Protein AF-A0A3A9ZC07-F1 (afdb_monomer)

pLDDT: mean 73.05, std 24.67, range [27.05, 98.62]

Structure (mmCIF, N/CA/C/O backbone):
data_AF-A0A3A9ZC07-F1
#
_entry.id   AF-A0A3A9ZC07-F1
#
loop_
_atom_site.group_PDB
_atom_site.id
_atom_site.type_symbol
_atom_site.label_atom_id
_atom_site.label_alt_id
_atom_site.label_comp_id
_atom_site.label_asym_id
_atom_site.label_entity_id
_atom_site.label_seq_id
_atom_site.pdbx_PDB_ins_code
_atom_site.Cartn_x
_atom_site.Cartn_y
_atom_site.Cartn_z
_atom_site.occupancy
_atom_site.B_iso_or_equiv
_atom_site.auth_seq_id
_atom_site.auth_comp_id
_atom_site.auth_asym_id
_atom_site.auth_atom_id
_atom_site.pdbx_PDB_model_num
ATOM 1 N N . MET A 1 1 ? 62.622 19.216 75.676 1.00 42.56 1 MET A N 1
ATOM 2 C CA . MET A 1 1 ? 63.416 18.425 74.702 1.00 42.56 1 MET A CA 1
ATOM 3 C C . MET A 1 1 ? 63.433 16.964 75.162 1.00 42.56 1 MET A C 1
ATOM 5 O O . MET A 1 1 ? 63.627 16.752 76.346 1.00 42.56 1 MET A O 1
ATOM 9 N N . ARG A 1 2 ? 63.265 16.006 74.231 1.00 41.94 2 ARG A N 1
ATOM 10 C CA . ARG A 1 2 ? 63.298 14.521 74.371 1.00 41.94 2 ARG A CA 1
ATOM 11 C C . ARG A 1 2 ? 61.989 13.772 74.720 1.00 41.94 2 ARG A C 1
ATOM 13 O O . ARG A 1 2 ? 61.700 13.440 75.856 1.00 41.94 2 ARG A O 1
ATOM 20 N N . ARG A 1 3 ? 61.255 13.477 73.636 1.00 43.78 3 ARG A N 1
ATOM 21 C CA . ARG A 1 3 ? 60.635 12.198 73.202 1.00 43.78 3 ARG A CA 1
ATOM 22 C C . ARG A 1 3 ? 60.612 11.025 74.211 1.00 43.78 3 ARG A C 1
ATOM 24 O O . ARG A 1 3 ? 61.681 10.585 74.616 1.00 43.78 3 ARG A O 1
ATOM 31 N N . ARG A 1 4 ? 59.463 10.344 74.353 1.00 48.69 4 ARG A N 1
ATOM 32 C CA . ARG A 1 4 ? 59.117 9.068 73.667 1.00 48.69 4 ARG A CA 1
ATOM 33 C C . ARG A 1 4 ? 57.780 8.479 74.170 1.00 48.69 4 ARG A C 1
ATOM 35 O O . ARG A 1 4 ? 57.506 8.415 75.357 1.00 48.69 4 ARG A O 1
ATOM 42 N N . THR A 1 5 ? 56.996 8.055 73.184 1.00 49.75 5 THR A N 1
ATOM 43 C CA . THR A 1 5 ? 55.891 7.079 73.121 1.00 49.75 5 THR A CA 1
ATOM 44 C C . THR A 1 5 ? 55.855 5.949 74.166 1.00 49.75 5 THR A C 1
ATOM 46 O O . THR A 1 5 ? 56.884 5.317 74.379 1.00 49.75 5 THR A O 1
ATOM 49 N N . ALA A 1 6 ? 54.659 5.556 74.638 1.00 48.00 6 ALA A N 1
ATOM 50 C CA . ALA A 1 6 ? 53.962 4.323 74.206 1.00 48.00 6 ALA A CA 1
ATOM 51 C C . ALA A 1 6 ? 52.766 3.924 75.110 1.00 48.00 6 ALA A C 1
ATOM 53 O O . ALA A 1 6 ? 52.874 3.850 76.328 1.00 48.00 6 ALA A O 1
ATOM 54 N N . ARG A 1 7 ? 51.649 3.628 74.426 1.00 48.88 7 ARG A N 1
ATOM 55 C CA . ARG A 1 7 ? 50.556 2.664 74.676 1.00 48.88 7 ARG A CA 1
ATOM 56 C C . ARG A 1 7 ? 50.231 2.215 76.113 1.00 48.88 7 ARG A C 1
ATOM 58 O O . ARG A 1 7 ? 50.997 1.504 76.753 1.00 48.88 7 ARG A O 1
ATOM 65 N N . ARG A 1 8 ? 48.955 2.385 76.479 1.00 52.34 8 ARG A N 1
ATOM 66 C CA . ARG A 1 8 ? 48.214 1.440 77.330 1.00 52.34 8 ARG A CA 1
ATOM 67 C C . ARG A 1 8 ? 46.874 1.126 76.673 1.00 52.34 8 ARG A C 1
ATOM 69 O O . ARG A 1 8 ? 46.051 2.016 76.502 1.00 52.34 8 ARG A O 1
ATOM 76 N N . GLY A 1 9 ? 46.695 -0.128 76.270 1.00 47.53 9 GLY A N 1
ATOM 77 C CA . GLY A 1 9 ? 45.387 -0.675 75.927 1.00 47.53 9 GLY A CA 1
ATOM 78 C C . GLY A 1 9 ? 44.668 -1.173 77.179 1.00 47.53 9 GLY A C 1
ATOM 79 O O . GLY A 1 9 ? 45.321 -1.521 78.162 1.00 47.53 9 GLY A O 1
ATOM 80 N N . ARG A 1 10 ? 43.336 -1.225 77.118 1.00 54.91 10 ARG A N 1
ATOM 81 C CA . ARG A 1 10 ? 42.467 -2.111 77.905 1.00 54.91 10 ARG A CA 1
ATOM 82 C C . ARG A 1 10 ? 41.118 -2.204 77.188 1.00 54.91 10 ARG A C 1
ATOM 84 O O . ARG A 1 10 ? 40.489 -1.188 76.925 1.00 54.91 10 ARG A O 1
ATOM 91 N N . ALA A 1 11 ? 40.737 -3.426 76.839 1.00 51.03 11 ALA A N 1
ATOM 92 C CA . ALA A 1 11 ? 39.428 -3.797 76.319 1.00 51.03 11 ALA A CA 1
ATOM 93 C C . ALA A 1 11 ? 38.462 -4.063 77.480 1.00 51.03 11 ALA A C 1
ATOM 95 O O . ALA A 1 11 ? 38.927 -4.644 78.454 1.00 51.03 11 ALA A O 1
ATOM 96 N N . VAL A 1 12 ? 37.167 -3.736 77.339 1.00 48.69 12 VAL A N 1
ATOM 97 C CA . VAL A 1 12 ? 36.016 -4.477 77.909 1.00 48.69 12 VAL A CA 1
ATOM 98 C C . VAL A 1 12 ? 34.741 -4.119 77.111 1.00 48.69 12 VAL A C 1
ATOM 100 O O . VAL A 1 12 ? 34.285 -2.989 77.196 1.00 48.69 12 VAL A O 1
ATOM 103 N N . ALA A 1 13 ? 34.261 -5.078 76.305 1.00 48.50 13 ALA A N 1
ATOM 104 C CA . ALA A 1 13 ? 32.919 -5.704 76.258 1.00 48.50 13 ALA A CA 1
ATOM 105 C C . ALA A 1 13 ? 31.599 -4.856 76.318 1.00 48.50 13 ALA A C 1
ATOM 107 O O . ALA A 1 13 ? 31.631 -3.648 76.502 1.00 48.50 13 ALA A O 1
ATOM 108 N N . PRO A 1 14 ? 30.417 -5.458 76.056 1.00 53.03 14 PRO A N 1
ATOM 109 C CA . PRO A 1 14 ? 29.532 -5.120 74.938 1.00 53.03 14 PRO A CA 1
ATOM 110 C C . PRO A 1 14 ? 28.241 -4.407 75.387 1.00 53.03 14 PRO A C 1
ATOM 112 O O . PRO A 1 14 ? 27.825 -4.523 76.535 1.00 53.03 14 PRO A O 1
ATOM 115 N N . LEU A 1 15 ? 27.549 -3.723 74.470 1.00 50.38 15 LEU A N 1
ATOM 116 C CA . LEU A 1 15 ? 26.202 -3.207 74.730 1.00 50.38 15 LEU A CA 1
ATOM 117 C C . LEU A 1 15 ? 25.221 -3.759 73.690 1.00 50.38 15 LEU A C 1
ATOM 119 O O . LEU A 1 15 ? 25.149 -3.287 72.559 1.00 50.38 15 LEU A O 1
ATOM 123 N N . CYS A 1 16 ? 24.467 -4.779 74.096 1.00 48.66 16 CYS A N 1
ATOM 124 C CA . CYS A 1 16 ? 23.166 -5.076 73.514 1.00 48.66 16 CYS A CA 1
ATOM 125 C C . CYS A 1 16 ? 22.160 -4.085 74.107 1.00 48.66 16 CYS A C 1
ATOM 127 O O . CYS A 1 16 ? 21.851 -4.201 75.289 1.00 48.66 16 CYS A O 1
ATOM 129 N N . LEU A 1 17 ? 21.642 -3.145 73.313 1.00 50.66 17 LEU A N 1
ATOM 130 C CA . LEU A 1 17 ? 20.313 -2.570 73.528 1.00 50.66 17 LEU A CA 1
ATOM 131 C C . LEU A 1 17 ? 19.876 -1.760 72.303 1.00 50.66 17 LEU A C 1
ATOM 133 O O . LEU A 1 17 ? 20.544 -0.797 71.944 1.00 50.66 17 LEU A O 1
ATOM 137 N N . ALA A 1 18 ? 18.748 -2.150 71.711 1.00 54.06 18 ALA A N 1
ATOM 138 C CA . ALA A 1 18 ? 17.622 -1.281 71.345 1.00 54.06 18 ALA A CA 1
ATOM 139 C C . ALA A 1 18 ? 16.907 -1.832 70.106 1.00 54.06 18 ALA A C 1
ATOM 141 O O . ALA A 1 18 ? 17.267 -1.560 68.963 1.00 54.06 18 ALA A O 1
ATOM 142 N N . ALA A 1 19 ? 15.844 -2.590 70.367 1.00 55.00 19 ALA A N 1
ATOM 143 C CA . ALA A 1 19 ? 14.728 -2.686 69.449 1.00 55.00 19 ALA A CA 1
ATOM 144 C C . ALA A 1 19 ? 14.060 -1.304 69.349 1.00 55.00 19 ALA A C 1
ATOM 146 O O . ALA A 1 19 ? 13.677 -0.735 70.370 1.00 55.00 19 ALA A O 1
ATOM 147 N N . LEU A 1 20 ? 13.900 -0.787 68.132 1.00 53.66 20 LEU A N 1
ATOM 148 C CA . LEU A 1 20 ? 12.956 0.285 67.827 1.00 53.66 20 LEU A CA 1
ATOM 149 C C . LEU A 1 20 ? 12.350 0.016 66.450 1.00 53.66 20 LEU A C 1
ATOM 151 O O . LEU A 1 20 ? 12.999 0.119 65.412 1.00 53.66 20 LEU A O 1
ATOM 155 N N . LEU A 1 21 ? 11.087 -0.394 66.506 1.00 54.53 21 LEU A N 1
ATOM 156 C CA . LEU A 1 21 ? 10.151 -0.493 65.402 1.00 54.53 21 LEU A CA 1
ATOM 157 C C . LEU A 1 21 ? 10.006 0.871 64.712 1.00 54.53 21 LEU A C 1
ATOM 159 O O . LEU A 1 21 ? 9.589 1.839 65.343 1.00 54.53 21 LEU A O 1
ATOM 163 N N . ALA A 1 22 ? 10.257 0.917 63.408 1.00 56.56 22 ALA A N 1
ATOM 164 C CA . ALA A 1 22 ? 9.674 1.913 62.518 1.00 56.56 22 ALA A CA 1
ATOM 165 C C . ALA A 1 22 ? 8.982 1.142 61.391 1.00 56.56 22 ALA A C 1
ATOM 167 O O . ALA A 1 22 ? 9.636 0.485 60.582 1.00 56.56 22 ALA A O 1
ATOM 168 N N . GLY A 1 23 ? 7.648 1.133 61.425 1.00 49.69 23 GLY A N 1
ATOM 169 C CA . GLY A 1 23 ? 6.813 0.418 60.469 1.00 49.69 23 GLY A CA 1
ATOM 170 C C . GLY A 1 23 ? 7.055 0.912 59.048 1.00 49.69 23 GLY A C 1
ATOM 171 O O . GLY A 1 23 ? 6.941 2.104 58.769 1.00 49.69 23 GLY A O 1
ATOM 172 N N . ALA A 1 24 ? 7.372 -0.015 58.149 1.00 60.88 24 ALA A N 1
ATOM 173 C CA . ALA A 1 24 ? 7.288 0.236 56.723 1.00 60.88 24 ALA A CA 1
ATOM 174 C C . ALA A 1 24 ? 5.798 0.364 56.358 1.00 60.88 24 ALA A C 1
ATOM 176 O O . ALA A 1 24 ? 5.034 -0.559 56.660 1.00 60.88 24 ALA A O 1
ATOM 177 N N . PRO A 1 25 ? 5.342 1.462 55.731 1.00 55.94 25 PRO A N 1
ATOM 178 C CA . PRO A 1 25 ? 4.032 1.453 55.111 1.00 55.94 25 PRO A CA 1
ATOM 179 C C . PRO A 1 25 ? 4.079 0.414 53.989 1.00 55.94 25 PRO A C 1
ATOM 181 O O . PRO A 1 25 ? 4.858 0.540 53.044 1.00 55.94 25 PRO A O 1
ATOM 184 N N . ALA A 1 26 ? 3.266 -0.634 54.111 1.00 57.41 26 ALA A N 1
ATOM 185 C CA . ALA A 1 26 ? 2.934 -1.498 52.994 1.00 57.41 26 ALA A CA 1
ATOM 186 C C . ALA A 1 26 ? 2.166 -0.639 51.984 1.00 57.41 26 ALA A C 1
ATOM 188 O O . ALA A 1 26 ? 0.947 -0.499 52.060 1.00 57.41 26 ALA A O 1
ATOM 189 N N . ALA A 1 27 ? 2.897 0.011 51.080 1.00 59.91 27 ALA A N 1
ATOM 190 C CA . ALA A 1 27 ? 2.315 0.580 49.885 1.00 59.91 27 ALA A CA 1
ATOM 191 C C . ALA A 1 27 ? 1.767 -0.602 49.079 1.00 59.91 27 ALA A C 1
ATOM 193 O O . ALA A 1 27 ? 2.521 -1.312 48.415 1.00 59.91 27 ALA A O 1
ATOM 194 N N . LEU A 1 28 ? 0.459 -0.852 49.191 1.00 58.16 28 LEU A N 1
ATOM 195 C CA . LEU A 1 28 ? -0.270 -1.602 48.179 1.00 58.16 28 LEU A CA 1
ATOM 196 C C . LEU A 1 28 ? -0.083 -0.816 46.882 1.00 58.16 28 LEU A C 1
ATOM 198 O O . LEU A 1 28 ? -0.750 0.192 46.653 1.00 58.16 28 LEU A O 1
ATOM 202 N N . GLY A 1 29 ? 0.894 -1.232 46.081 1.00 50.47 29 GLY A N 1
ATOM 203 C CA . GLY A 1 29 ? 1.039 -0.754 44.723 1.00 50.47 29 GLY A CA 1
ATOM 204 C C . GLY A 1 29 ? -0.226 -1.137 43.977 1.00 50.47 29 GLY A C 1
ATOM 205 O O . GLY A 1 29 ? -0.413 -2.302 43.637 1.00 50.47 29 GLY A O 1
ATOM 206 N N . ALA A 1 30 ? -1.100 -0.162 43.731 1.00 55.66 30 ALA A N 1
ATOM 207 C CA . ALA A 1 30 ? -1.934 -0.231 42.551 1.00 55.66 30 ALA A CA 1
ATOM 208 C C . ALA A 1 30 ? -0.946 -0.339 41.387 1.00 55.66 30 ALA A C 1
ATOM 210 O O . ALA A 1 30 ? -0.191 0.602 41.129 1.00 55.66 30 ALA A O 1
ATOM 211 N N . ALA A 1 31 ? -0.869 -1.517 40.761 1.00 58.22 31 ALA A N 1
ATOM 212 C CA . ALA A 1 31 ? -0.224 -1.624 39.465 1.00 58.22 31 ALA A CA 1
ATOM 213 C C . ALA A 1 31 ? -0.811 -0.499 38.600 1.00 58.22 31 ALA A C 1
ATOM 215 O O . ALA A 1 31 ? -2.028 -0.284 38.675 1.00 58.22 31 ALA A O 1
ATOM 216 N N . PRO A 1 32 ? 0.006 0.269 37.857 1.00 50.53 32 PRO A N 1
ATOM 217 C CA . PRO A 1 32 ? -0.560 1.218 36.919 1.00 50.53 32 PRO A CA 1
ATOM 218 C C . PRO A 1 32 ? -1.519 0.412 36.047 1.00 50.53 32 PRO A C 1
ATOM 220 O O . PRO A 1 32 ? -1.110 -0.575 35.435 1.00 50.53 32 PRO A O 1
ATOM 223 N N . ALA A 1 33 ? -2.806 0.768 36.072 1.00 53.00 33 ALA A N 1
ATOM 224 C CA . ALA A 1 33 ? -3.715 0.330 35.033 1.00 53.00 33 ALA A CA 1
ATOM 225 C C . ALA A 1 33 ? -3.031 0.772 33.740 1.00 53.00 33 ALA A C 1
ATOM 227 O O . ALA A 1 33 ? -2.837 1.974 33.546 1.00 53.00 33 ALA A O 1
ATOM 228 N N . GLY A 1 34 ? -2.507 -0.191 32.975 1.00 54.91 34 GLY A N 1
ATOM 229 C CA . GLY A 1 34 ? -1.798 0.103 31.739 1.00 54.91 34 GLY A CA 1
ATOM 230 C C . GLY A 1 34 ? -2.689 1.031 30.934 1.00 54.91 34 GLY A C 1
ATOM 231 O O . GLY A 1 34 ? -3.875 0.739 30.776 1.00 54.91 34 GLY A O 1
ATOM 232 N N . ALA A 1 35 ? -2.161 2.187 30.532 1.00 54.81 35 ALA A N 1
ATOM 233 C CA . ALA A 1 35 ? -2.876 3.041 29.604 1.00 54.81 35 ALA A CA 1
ATOM 234 C C . ALA A 1 35 ? -3.250 2.148 28.418 1.00 54.81 35 ALA A C 1
ATOM 236 O O . ALA A 1 35 ? -2.366 1.526 27.832 1.00 54.81 35 ALA A O 1
ATOM 237 N N . ALA A 1 36 ? -4.549 1.988 28.157 1.00 59.03 36 ALA A N 1
ATOM 238 C CA . ALA A 1 36 ? -4.992 1.245 26.994 1.00 59.03 36 ALA A CA 1
ATOM 239 C C . ALA A 1 36 ? -4.399 1.963 25.783 1.00 59.03 36 ALA A C 1
ATOM 241 O O . ALA A 1 36 ? -4.726 3.125 25.530 1.00 59.03 36 ALA A O 1
ATOM 242 N N . GLU A 1 37 ? -3.451 1.318 25.112 1.00 70.56 37 GLU A N 1
ATOM 243 C CA . GLU A 1 37 ? -2.854 1.904 23.928 1.00 70.56 37 GLU A CA 1
ATOM 244 C C . GLU A 1 37 ? -3.927 2.039 22.860 1.00 70.56 37 GLU A C 1
ATOM 246 O O . GLU A 1 37 ? -4.665 1.094 22.578 1.00 70.56 37 GLU A O 1
ATOM 251 N N . THR A 1 38 ? -4.035 3.242 22.299 1.00 82.06 38 THR A N 1
ATOM 252 C CA . THR A 1 38 ? -4.899 3.456 21.145 1.00 82.06 38 THR A CA 1
ATOM 253 C C . THR A 1 38 ? -4.190 2.853 19.946 1.00 82.06 38 THR A C 1
ATOM 255 O O . THR A 1 38 ? -3.115 3.310 19.559 1.00 82.06 38 THR A O 1
ATOM 258 N N . ALA A 1 39 ? -4.773 1.796 19.397 1.00 88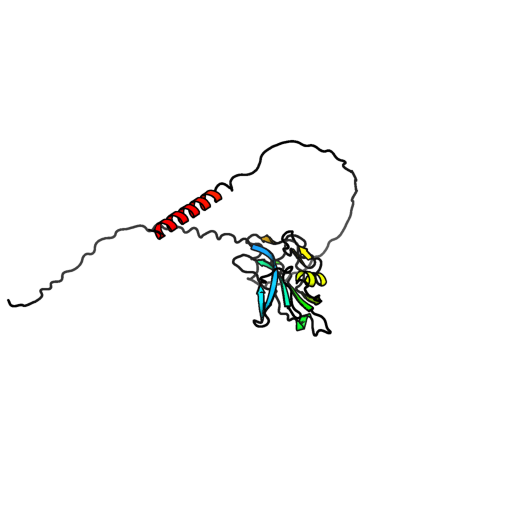.56 39 ALA A N 1
ATOM 259 C CA . ALA A 1 39 ? -4.338 1.219 18.141 1.00 88.56 39 ALA A CA 1
ATOM 260 C C . ALA A 1 39 ? -5.261 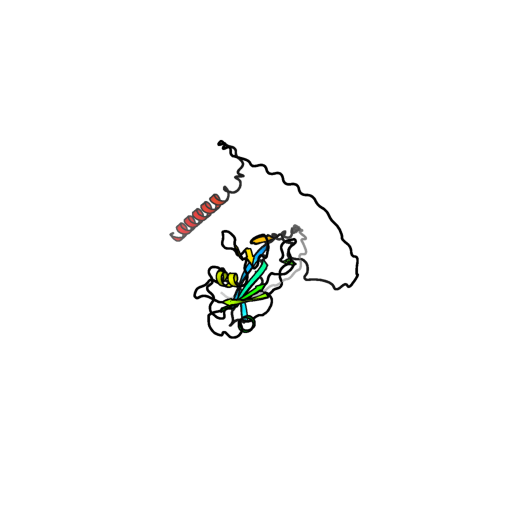1.694 17.021 1.00 88.56 39 ALA A C 1
ATOM 262 O O . ALA A 1 39 ? -6.404 2.071 17.273 1.00 88.56 39 ALA A O 1
ATOM 263 N N . TYR A 1 40 ? -4.765 1.674 15.790 1.00 91.06 40 TYR A N 1
ATOM 264 C CA . TYR A 1 40 ? -5.511 2.104 14.612 1.00 91.06 40 TYR A CA 1
ATOM 265 C C . TYR A 1 40 ? -5.479 1.022 13.546 1.00 91.06 40 TYR A C 1
ATOM 267 O O . TYR A 1 40 ? -4.458 0.354 13.374 1.00 91.06 40 TYR A O 1
ATOM 275 N N . ARG A 1 41 ? -6.581 0.885 12.808 1.00 94.31 41 ARG A N 1
ATOM 276 C CA . ARG A 1 41 ? -6.706 -0.032 11.672 1.00 94.31 41 ARG A CA 1
ATOM 277 C C . ARG A 1 41 ? -6.575 0.729 10.354 1.00 94.31 41 ARG A C 1
ATOM 279 O O . ARG A 1 41 ? -7.450 1.528 10.027 1.00 94.31 41 ARG A O 1
ATOM 286 N N . TYR A 1 42 ? -5.507 0.496 9.592 1.00 95.31 42 TYR A N 1
ATOM 287 C CA . TYR A 1 42 ? -5.218 1.266 8.372 1.00 95.31 42 TYR A CA 1
ATOM 288 C C . TYR A 1 42 ? -4.332 0.513 7.368 1.00 95.31 42 TYR A C 1
ATOM 290 O O . TYR A 1 42 ? -3.747 -0.525 7.678 1.00 95.31 42 TYR A O 1
ATOM 298 N N . TRP A 1 43 ? -4.219 1.070 6.156 1.00 97.38 43 TRP A N 1
ATOM 299 C CA . TRP A 1 43 ? -3.242 0.660 5.146 1.00 97.38 43 TRP A CA 1
ATOM 300 C C . TRP A 1 43 ? -1.891 1.333 5.386 1.0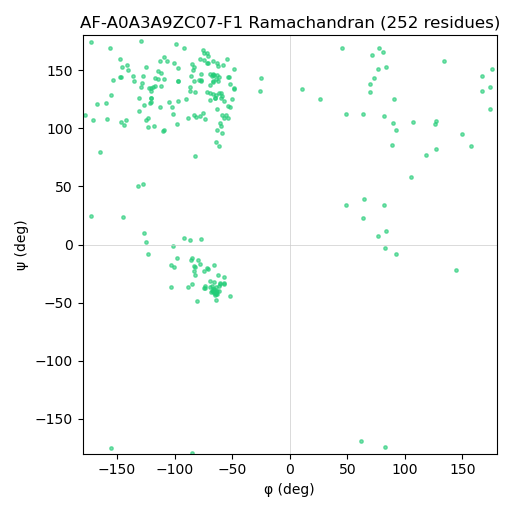0 97.38 43 TRP A C 1
ATOM 302 O O . TRP A 1 43 ? -1.730 2.538 5.192 1.00 97.38 43 TRP A O 1
ATOM 312 N N . SER A 1 44 ? -0.906 0.538 5.778 1.00 96.44 44 SER A N 1
ATOM 313 C CA . SER A 1 44 ? 0.494 0.949 5.859 1.00 96.44 44 SER A CA 1
ATOM 314 C C . SER A 1 44 ? 1.188 0.829 4.503 1.00 96.44 44 SER A C 1
ATOM 316 O O . SER A 1 44 ? 0.822 -0.020 3.686 1.00 96.44 44 SER A O 1
ATOM 318 N N . PHE A 1 45 ? 2.180 1.688 4.262 1.00 97.19 45 PHE A N 1
ATOM 319 C CA . PHE A 1 45 ? 2.893 1.776 2.990 1.00 97.19 45 PHE A CA 1
ATOM 320 C C . PHE A 1 45 ? 4.392 1.558 3.186 1.00 97.19 45 PHE A C 1
ATOM 322 O O . PHE A 1 45 ? 4.996 2.114 4.105 1.00 97.19 45 PHE A O 1
ATOM 329 N N . TRP A 1 46 ? 4.974 0.743 2.312 1.00 97.62 46 TRP A N 1
ATOM 330 C CA . TRP A 1 46 ? 6.312 0.192 2.462 1.00 97.62 46 TRP A CA 1
ATOM 331 C C . TRP A 1 46 ? 7.088 0.257 1.153 1.00 97.62 46 TRP A C 1
ATOM 333 O O . TRP A 1 46 ? 6.531 0.060 0.070 1.00 97.62 46 TRP A O 1
ATOM 343 N N . THR A 1 47 ? 8.389 0.480 1.274 1.00 96.75 47 THR A N 1
ATOM 344 C CA . THR A 1 47 ? 9.365 0.361 0.188 1.00 96.75 47 THR A CA 1
ATOM 345 C C . THR A 1 47 ? 10.280 -0.818 0.468 1.00 96.75 47 THR A C 1
ATOM 347 O O . THR A 1 47 ? 10.559 -1.130 1.625 1.00 96.75 47 THR A O 1
ATOM 350 N N . TRP A 1 48 ? 10.748 -1.493 -0.572 1.00 96.12 48 TRP A N 1
ATOM 351 C CA . TRP A 1 48 ? 11.743 -2.548 -0.423 1.00 96.12 48 TRP A CA 1
ATOM 352 C C . TRP A 1 48 ? 13.159 -1.974 -0.524 1.00 96.12 48 TRP A C 1
ATOM 354 O O . TRP A 1 48 ? 13.495 -1.342 -1.523 1.00 96.12 48 TRP A O 1
ATOM 364 N N . ASP A 1 49 ? 13.997 -2.215 0.485 1.00 93.50 49 ASP A N 1
ATOM 365 C CA . ASP A 1 49 ? 15.439 -1.988 0.377 1.00 93.50 49 ASP A CA 1
ATOM 366 C C . ASP A 1 49 ? 16.092 -3.267 -0.165 1.00 93.50 49 ASP A C 1
ATOM 368 O O . ASP A 1 49 ? 16.185 -4.289 0.523 1.00 93.50 49 ASP A O 1
ATOM 372 N N . GLU A 1 50 ? 16.553 -3.217 -1.416 1.00 89.88 50 GLU A N 1
ATOM 373 C CA . GLU A 1 50 ? 17.214 -4.351 -2.068 1.00 89.88 50 GLU A CA 1
ATOM 374 C C . GLU A 1 50 ? 18.559 -4.724 -1.435 1.00 89.88 50 GLU A C 1
ATOM 376 O O . GLU A 1 50 ? 18.932 -5.898 -1.431 1.00 89.88 50 GLU A O 1
ATOM 381 N N . ALA A 1 51 ? 19.299 -3.751 -0.900 1.00 91.38 51 ALA A N 1
ATOM 382 C CA . ALA A 1 51 ? 20.608 -3.984 -0.300 1.00 91.38 51 ALA A CA 1
ATOM 383 C C . ALA A 1 51 ? 20.486 -4.658 1.074 1.00 91.38 51 ALA A C 1
ATOM 385 O O . ALA A 1 51 ? 21.302 -5.518 1.415 1.00 91.38 51 ALA A O 1
ATOM 386 N N . ALA A 1 52 ? 19.470 -4.282 1.850 1.00 91.75 52 ALA A N 1
ATOM 387 C CA . ALA A 1 52 ? 19.137 -4.892 3.131 1.00 91.75 52 ALA A CA 1
ATOM 388 C C . ALA A 1 52 ? 18.293 -6.169 2.976 1.00 91.75 52 ALA A C 1
ATOM 390 O O . ALA A 1 52 ? 18.304 -7.019 3.867 1.00 91.75 52 ALA A O 1
ATOM 391 N N . GLY A 1 53 ? 17.590 -6.324 1.850 1.00 91.69 53 GLY A N 1
ATOM 392 C CA . GLY A 1 53 ? 16.655 -7.422 1.620 1.00 91.69 53 GLY A CA 1
ATOM 393 C C . GLY A 1 53 ? 15.474 -7.372 2.589 1.00 91.69 53 GLY A C 1
ATOM 394 O O . GLY A 1 53 ? 15.071 -8.408 3.122 1.00 91.69 53 GLY A O 1
ATOM 395 N N . SER A 1 54 ? 14.969 -6.170 2.873 1.00 92.88 54 SER A N 1
ATOM 396 C CA . SER A 1 54 ? 13.926 -5.950 3.874 1.00 92.88 54 SER A CA 1
ATOM 397 C C . SER A 1 54 ? 12.970 -4.829 3.496 1.00 92.88 54 SER A C 1
ATOM 399 O O . SER A 1 54 ? 13.339 -3.868 2.824 1.00 92.88 54 SER A O 1
ATOM 401 N N . TRP A 1 55 ? 11.745 -4.924 4.010 1.00 95.75 55 TRP A N 1
ATOM 402 C CA . TRP A 1 55 ? 10.778 -3.837 3.962 1.00 95.75 55 TRP A CA 1
ATOM 403 C C . TRP A 1 55 ? 11.192 -2.680 4.871 1.00 95.75 55 TRP A C 1
ATOM 405 O O . TRP A 1 55 ? 11.550 -2.882 6.032 1.00 95.75 55 TRP A O 1
ATOM 415 N N . GLU A 1 56 ? 11.043 -1.467 4.360 1.00 94.62 56 GLU A N 1
ATOM 416 C CA . GLU A 1 56 ? 11.169 -0.223 5.104 1.00 94.62 56 GLU A CA 1
ATOM 417 C C . GLU A 1 56 ? 9.840 0.523 5.099 1.00 94.62 56 GLU A C 1
ATOM 419 O O . GLU A 1 56 ? 9.157 0.612 4.074 1.00 94.62 56 GLU A O 1
ATOM 424 N N . TYR A 1 57 ? 9.458 1.058 6.258 1.00 94.50 57 TYR A N 1
ATOM 425 C CA . TYR A 1 57 ? 8.260 1.882 6.345 1.00 94.50 57 TYR A CA 1
ATOM 426 C C . TYR A 1 57 ? 8.476 3.149 5.518 1.00 94.50 57 TYR A C 1
ATOM 428 O O . TYR A 1 57 ? 9.458 3.871 5.719 1.00 94.50 57 TYR A O 1
ATOM 436 N N . ALA A 1 58 ? 7.564 3.434 4.592 1.00 95.25 58 ALA A N 1
ATOM 437 C CA . ALA A 1 58 ? 7.750 4.534 3.663 1.00 95.25 58 ALA A CA 1
ATOM 438 C C . ALA A 1 58 ? 7.709 5.887 4.394 1.00 95.25 58 ALA A C 1
ATOM 440 O O . ALA A 1 58 ? 6.776 6.204 5.133 1.00 95.25 58 ALA A O 1
ATOM 441 N N . SER A 1 59 ? 8.714 6.728 4.144 1.00 93.44 59 SER A N 1
ATOM 442 C CA . SER A 1 59 ? 8.763 8.102 4.672 1.00 93.44 59 SER A CA 1
ATOM 443 C C . SER A 1 59 ? 7.865 9.080 3.902 1.00 93.44 59 SER A C 1
ATOM 445 O O . SER A 1 59 ? 7.560 10.168 4.392 1.00 93.44 59 SER A O 1
ATOM 447 N N . LEU A 1 60 ? 7.434 8.693 2.698 1.00 95.19 60 LEU A N 1
ATOM 448 C CA . LEU A 1 60 ? 6.513 9.434 1.843 1.00 95.19 60 LEU A CA 1
ATOM 449 C C . LEU A 1 60 ? 5.231 8.630 1.644 1.00 95.19 60 LEU A C 1
ATOM 451 O O . LEU A 1 60 ? 5.276 7.415 1.484 1.00 95.19 60 LEU A O 1
ATOM 455 N N . GLY A 1 61 ? 4.092 9.320 1.587 1.00 94.31 61 GLY A N 1
ATOM 456 C CA . GLY A 1 61 ? 2.820 8.687 1.245 1.00 94.31 61 GLY A CA 1
ATOM 457 C C . GLY A 1 61 ? 2.736 8.274 -0.237 1.00 94.31 61 GLY A C 1
ATOM 458 O O . GLY A 1 61 ? 3.462 8.831 -1.070 1.00 94.31 61 GLY A O 1
ATOM 459 N N . PRO A 1 62 ? 1.802 7.374 -0.601 1.00 96.25 62 PRO A N 1
ATOM 460 C CA . PRO A 1 62 ? 1.668 6.845 -1.963 1.00 96.25 62 PRO A CA 1
ATOM 461 C C . PRO A 1 62 ? 1.457 7.905 -3.054 1.00 96.25 62 PRO A C 1
ATOM 463 O O . PRO A 1 62 ? 1.937 7.740 -4.170 1.00 96.25 62 PRO A O 1
ATOM 466 N N . GLY A 1 63 ? 0.770 9.012 -2.749 1.00 95.94 63 GLY A N 1
ATOM 467 C CA . GLY A 1 63 ? 0.570 10.111 -3.708 1.00 95.94 63 GLY A CA 1
ATOM 468 C C . GLY A 1 63 ? 1.835 10.939 -3.983 1.00 95.94 63 GLY A C 1
ATOM 469 O O . GLY A 1 63 ? 1.943 11.602 -5.018 1.00 95.94 63 GLY A O 1
ATOM 470 N N . SER A 1 64 ? 2.821 10.882 -3.084 1.00 95.81 64 SER A N 1
ATOM 471 C CA . SER A 1 64 ? 4.058 11.667 -3.163 1.00 95.81 64 SER A CA 1
ATOM 472 C C . SER A 1 64 ? 5.248 10.843 -3.644 1.00 95.81 64 SER A C 1
ATOM 474 O O . SER A 1 64 ? 6.072 11.367 -4.392 1.00 95.81 64 SER A O 1
ATOM 476 N N . LEU A 1 65 ? 5.342 9.566 -3.257 1.00 97.56 65 LEU A N 1
ATOM 477 C CA . LEU A 1 65 ? 6.421 8.693 -3.715 1.00 97.56 65 LEU A CA 1
ATOM 478 C C . LEU A 1 65 ? 6.370 8.549 -5.243 1.00 97.56 65 LEU A C 1
ATOM 480 O O . LEU A 1 65 ? 5.313 8.267 -5.809 1.00 97.56 65 LEU A O 1
ATOM 484 N N . ARG A 1 66 ? 7.516 8.755 -5.893 1.00 97.75 66 ARG A N 1
ATOM 485 C CA . ARG A 1 66 ? 7.742 8.487 -7.315 1.00 97.75 66 ARG A CA 1
ATOM 486 C C . ARG A 1 66 ? 8.671 7.280 -7.420 1.00 97.75 66 ARG A C 1
ATOM 488 O O . ARG A 1 66 ? 9.864 7.468 -7.182 1.00 97.75 66 ARG A O 1
ATOM 495 N N . PRO A 1 67 ? 8.136 6.070 -7.658 1.00 96.94 67 PRO A N 1
ATOM 496 C CA . PRO A 1 67 ? 8.978 4.893 -7.810 1.00 96.94 67 PRO A CA 1
ATOM 497 C C . PRO A 1 67 ? 9.826 4.985 -9.084 1.00 96.94 67 PRO A C 1
ATOM 499 O O . PRO A 1 67 ? 9.495 5.734 -10.005 1.00 96.94 67 PRO A O 1
ATOM 502 N N . GLY A 1 68 ? 10.928 4.246 -9.111 1.00 95.25 68 GLY A N 1
ATOM 503 C CA . GLY A 1 68 ? 11.703 3.943 -10.308 1.00 95.25 68 GLY A CA 1
ATOM 504 C C . GLY A 1 68 ? 11.266 2.634 -10.967 1.00 95.25 68 GLY A C 1
ATOM 505 O O . GLY A 1 68 ? 10.517 1.839 -10.394 1.00 95.25 68 GLY A O 1
ATOM 506 N N . ASP A 1 69 ? 11.758 2.403 -12.185 1.00 94.75 69 ASP A N 1
ATOM 507 C CA . ASP A 1 69 ? 11.639 1.100 -12.844 1.00 94.75 69 ASP A CA 1
ATOM 508 C C . ASP A 1 69 ? 12.314 0.006 -12.011 1.00 94.75 69 ASP A C 1
ATOM 510 O O . ASP A 1 69 ? 13.471 0.146 -11.612 1.00 94.75 69 ASP A O 1
ATOM 514 N N . GLY A 1 70 ? 11.601 -1.093 -11.779 1.00 94.38 70 GLY A N 1
ATOM 515 C CA . GLY A 1 70 ? 12.107 -2.200 -10.972 1.00 94.38 70 GLY A CA 1
ATOM 516 C C . GLY A 1 70 ? 11.755 -2.117 -9.489 1.00 94.38 70 GLY A C 1
ATOM 517 O O . GLY A 1 70 ? 11.979 -3.093 -8.774 1.00 94.38 70 GLY A O 1
ATOM 518 N N . ASP A 1 71 ? 11.179 -1.008 -9.020 1.00 96.25 71 ASP A N 1
ATOM 519 C CA . ASP A 1 71 ? 10.859 -0.853 -7.603 1.00 96.25 71 ASP A CA 1
ATOM 520 C C . ASP A 1 71 ? 9.823 -1.885 -7.139 1.00 96.25 71 ASP A C 1
ATOM 522 O O . ASP A 1 71 ? 8.884 -2.259 -7.855 1.00 96.25 71 ASP A O 1
ATOM 526 N N . LEU A 1 72 ? 9.978 -2.305 -5.884 1.00 97.50 72 LEU A N 1
ATOM 527 C CA . LEU A 1 72 ? 9.020 -3.137 -5.173 1.00 97.50 72 LEU A CA 1
ATOM 528 C C . LEU A 1 72 ? 8.396 -2.333 -4.030 1.00 97.50 72 LEU A C 1
ATOM 530 O O . LEU A 1 72 ? 9.071 -1.899 -3.094 1.00 97.50 72 LEU A O 1
ATOM 534 N N . LEU A 1 73 ? 7.081 -2.161 -4.111 1.00 98.06 73 LEU A N 1
ATOM 535 C CA . LEU A 1 73 ? 6.275 -1.427 -3.148 1.00 98.06 73 LEU A CA 1
ATOM 536 C C . LEU A 1 73 ? 5.304 -2.360 -2.429 1.00 98.06 73 LEU A C 1
ATOM 538 O O . LEU A 1 73 ? 4.826 -3.352 -2.982 1.00 98.06 73 LEU A O 1
ATOM 542 N N . GLY A 1 74 ? 4.991 -2.025 -1.184 1.00 97.81 74 GLY A N 1
ATOM 543 C CA . GLY A 1 74 ? 4.166 -2.848 -0.315 1.00 97.81 74 GLY A CA 1
ATOM 544 C C . GLY A 1 74 ? 3.035 -2.062 0.325 1.00 97.81 74 GLY A C 1
ATOM 545 O O . GLY A 1 74 ? 3.246 -0.970 0.849 1.00 97.81 74 GLY A O 1
ATOM 546 N N . PHE A 1 75 ? 1.842 -2.645 0.333 1.00 97.88 75 PHE A N 1
ATOM 547 C CA . PHE A 1 75 ? 0.707 -2.164 1.113 1.00 97.88 75 PHE A CA 1
ATOM 548 C C . PHE A 1 75 ? 0.267 -3.262 2.065 1.00 97.88 75 PHE A C 1
ATOM 550 O O . PHE A 1 75 ? -0.007 -4.376 1.618 1.00 97.88 75 PHE A O 1
ATOM 557 N N . ARG A 1 76 ? 0.178 -2.949 3.361 1.00 97.19 76 ARG A N 1
ATOM 558 C CA . ARG A 1 76 ? -0.339 -3.882 4.366 1.00 97.19 76 ARG A CA 1
ATOM 559 C C . ARG A 1 76 ? -1.461 -3.260 5.170 1.00 97.19 76 ARG A C 1
ATOM 561 O O . ARG A 1 76 ? -1.250 -2.254 5.848 1.00 97.19 76 ARG A O 1
ATOM 568 N N . PHE A 1 77 ? -2.631 -3.879 5.114 1.00 96.88 77 PHE A N 1
ATOM 569 C CA . PHE A 1 77 ? -3.727 -3.567 6.012 1.00 96.88 77 PHE A CA 1
ATOM 570 C C . PHE A 1 77 ? -3.532 -4.303 7.334 1.00 96.88 77 PHE A C 1
ATOM 572 O O . PHE A 1 77 ? -3.260 -5.504 7.349 1.00 96.88 77 PHE A O 1
ATOM 579 N N . GLY A 1 78 ? -3.664 -3.582 8.440 1.00 93.94 78 GLY A N 1
ATOM 580 C CA . GLY A 1 78 ? -3.464 -4.158 9.760 1.00 93.94 78 GLY A CA 1
ATOM 581 C C . GLY A 1 78 ? -3.841 -3.212 10.885 1.00 93.94 78 GLY A C 1
ATOM 582 O O . GLY A 1 78 ? -4.163 -2.041 10.662 1.00 93.94 78 GLY A O 1
ATOM 583 N N . ILE A 1 79 ? -3.779 -3.739 12.104 1.00 92.00 79 ILE A N 1
ATOM 584 C CA . ILE A 1 79 ? -3.902 -2.961 13.335 1.00 92.00 79 ILE A CA 1
ATOM 585 C C . ILE A 1 79 ? -2.503 -2.634 13.860 1.00 92.00 79 ILE A C 1
ATOM 587 O O . ILE A 1 79 ? -1.721 -3.534 14.150 1.00 92.00 79 ILE A O 1
ATOM 591 N N . SER A 1 80 ? -2.200 -1.350 14.050 1.00 86.56 80 SER A N 1
ATOM 592 C CA . SER A 1 80 ? -0.950 -0.916 14.685 1.00 86.56 80 SER A CA 1
ATOM 593 C C . SER A 1 80 ? -1.246 -0.099 15.934 1.00 86.56 80 SER A C 1
ATOM 595 O O . SER A 1 80 ? -1.913 0.935 15.868 1.00 86.56 80 SER A O 1
ATOM 597 N N . ALA A 1 81 ? -0.708 -0.549 17.067 1.00 77.00 81 ALA A N 1
ATOM 598 C CA . ALA A 1 81 ? -0.538 0.280 18.257 1.00 77.00 81 ALA A CA 1
ATOM 599 C C . ALA A 1 81 ? 0.756 1.095 18.134 1.00 77.00 81 ALA A C 1
ATOM 601 O O . ALA A 1 81 ? 1.707 0.643 17.489 1.00 77.00 81 ALA A O 1
ATOM 602 N N . GLU A 1 82 ? 0.824 2.264 18.774 1.00 67.62 82 GLU A N 1
ATOM 603 C CA . GLU A 1 82 ? 2.045 3.080 18.756 1.00 67.62 82 GLU A CA 1
ATOM 604 C C . GLU A 1 82 ? 3.254 2.353 19.377 1.00 67.62 82 GLU A C 1
ATOM 606 O O . GLU A 1 82 ? 4.372 2.532 18.896 1.00 67.62 82 GLU A O 1
ATOM 611 N N . SER A 1 83 ? 3.067 1.493 20.390 1.00 55.03 83 SER A N 1
ATOM 612 C CA . SER A 1 83 ? 4.182 0.734 20.989 1.00 55.03 83 SER A CA 1
ATOM 613 C C . SER A 1 83 ? 4.594 -0.530 20.240 1.00 55.03 83 SER A C 1
ATOM 615 O O . SER A 1 83 ? 5.740 -0.960 20.380 1.00 55.03 83 SER A O 1
ATOM 617 N N . ALA A 1 84 ? 3.683 -1.148 19.483 1.00 58.38 84 ALA A N 1
ATOM 618 C CA . ALA A 1 84 ? 3.933 -2.429 18.819 1.00 58.38 84 ALA A CA 1
ATOM 619 C C . ALA A 1 84 ? 4.682 -2.263 17.487 1.00 58.38 84 ALA A C 1
ATOM 621 O O . ALA A 1 84 ? 5.317 -3.207 17.018 1.00 58.38 84 ALA A O 1
ATOM 622 N N . GLY A 1 85 ? 4.647 -1.054 16.915 1.00 61.09 85 GLY A N 1
ATOM 623 C CA . GLY A 1 85 ? 5.133 -0.789 15.566 1.00 61.09 85 GLY A CA 1
ATOM 624 C C . GLY A 1 85 ? 4.213 -1.383 14.496 1.00 61.09 85 GLY A C 1
ATOM 625 O O . GLY A 1 85 ? 3.369 -2.235 14.773 1.00 61.09 85 GLY A O 1
ATOM 626 N N . THR A 1 86 ? 4.366 -0.910 13.262 1.00 74.50 86 THR A N 1
ATOM 627 C CA . THR A 1 86 ? 3.613 -1.426 12.117 1.00 74.50 86 THR A CA 1
ATOM 628 C C . THR A 1 86 ? 4.339 -2.630 11.528 1.00 74.50 86 THR A C 1
ATOM 630 O O . THR A 1 86 ? 5.545 -2.568 11.292 1.00 74.50 86 THR A O 1
ATOM 633 N N . GLU A 1 87 ? 3.628 -3.724 11.268 1.00 89.62 87 GLU A N 1
ATOM 634 C CA . GLU A 1 87 ? 4.206 -4.892 10.597 1.00 89.62 87 GLU A CA 1
ATOM 635 C C . GLU A 1 87 ? 4.304 -4.669 9.078 1.00 89.62 87 GLU A C 1
ATOM 637 O O . GLU A 1 87 ? 3.369 -4.111 8.495 1.00 89.62 87 GLU A O 1
ATOM 642 N N . PRO A 1 88 ? 5.384 -5.123 8.417 1.00 93.81 88 PRO A N 1
ATOM 643 C CA . PRO A 1 88 ? 5.515 -5.056 6.965 1.00 93.81 88 PRO A CA 1
ATOM 644 C C . PRO A 1 88 ? 4.643 -6.098 6.250 1.00 93.81 88 PRO A C 1
ATOM 646 O O . PRO A 1 88 ? 4.193 -7.052 6.894 1.00 93.81 88 PRO A O 1
ATOM 649 N N . PRO A 1 89 ? 4.411 -5.955 4.927 1.00 95.38 89 PRO A N 1
ATOM 650 C CA . PRO A 1 89 ? 3.708 -6.949 4.125 1.00 95.38 89 PRO A CA 1
ATOM 651 C C . PRO A 1 89 ? 4.260 -8.347 4.373 1.00 95.38 89 PRO A C 1
ATOM 653 O O . PRO A 1 89 ? 5.477 -8.560 4.407 1.00 95.38 89 PRO A O 1
ATOM 656 N N . ARG A 1 90 ? 3.347 -9.296 4.563 1.00 91.50 90 ARG A N 1
ATOM 657 C CA . ARG A 1 90 ? 3.689 -10.708 4.681 1.00 91.50 90 ARG A CA 1
ATOM 658 C C . ARG A 1 90 ? 4.108 -11.257 3.318 1.00 91.50 90 ARG A C 1
ATOM 660 O O . ARG A 1 90 ? 3.937 -10.632 2.274 1.00 91.50 90 ARG A O 1
ATOM 667 N N . GLY A 1 91 ? 4.732 -12.430 3.375 1.00 76.94 91 GLY A N 1
ATOM 668 C CA . GLY A 1 91 ? 5.308 -13.070 2.203 1.00 76.94 91 GLY A CA 1
ATOM 669 C C . GLY A 1 91 ? 6.647 -12.463 1.784 1.00 76.94 91 GLY A C 1
ATOM 670 O O . GLY A 1 91 ? 7.108 -11.441 2.288 1.00 76.94 91 GLY A O 1
ATOM 671 N N . SER A 1 92 ? 7.307 -13.157 0.867 1.00 67.25 92 SER A N 1
ATOM 672 C CA . SER A 1 92 ? 8.503 -12.679 0.184 1.00 67.25 92 SER A CA 1
ATOM 673 C C . SER A 1 92 ? 8.196 -12.653 -1.302 1.00 67.25 92 SER A C 1
ATOM 675 O O . SER A 1 92 ? 7.789 -13.676 -1.854 1.00 67.25 92 SER A O 1
ATOM 677 N N . ALA A 1 93 ? 8.399 -11.510 -1.939 1.00 79.75 93 ALA A N 1
ATOM 678 C CA . ALA A 1 93 ? 8.350 -11.398 -3.383 1.00 79.75 93 ALA A CA 1
ATOM 679 C C . ALA A 1 93 ? 9.461 -10.459 -3.841 1.00 79.75 93 ALA A C 1
ATOM 681 O O . ALA A 1 93 ? 9.847 -9.548 -3.115 1.00 79.75 93 ALA A O 1
ATOM 682 N N . SER A 1 94 ? 9.967 -10.690 -5.043 1.00 91.12 94 SER A N 1
ATOM 683 C CA . SER A 1 94 ? 10.879 -9.786 -5.737 1.00 91.12 94 SER A CA 1
ATOM 684 C C . SER A 1 94 ? 10.203 -9.187 -6.967 1.00 91.12 94 SER A C 1
ATOM 686 O O . SER A 1 94 ? 9.279 -9.779 -7.536 1.00 91.12 94 SER A O 1
ATOM 688 N N . PHE A 1 95 ? 10.697 -8.039 -7.435 1.00 94.38 95 PHE A N 1
ATOM 689 C CA . PHE A 1 95 ? 10.246 -7.462 -8.703 1.00 94.38 95 PHE A CA 1
ATOM 690 C C . PHE A 1 95 ? 10.324 -8.482 -9.849 1.00 94.38 95 PHE A C 1
ATOM 692 O O . PHE A 1 95 ? 9.373 -8.638 -10.612 1.00 94.38 95 PHE A O 1
ATOM 699 N N . GLY A 1 96 ? 11.428 -9.233 -9.935 1.00 93.31 96 GLY A N 1
ATOM 700 C CA . GLY A 1 96 ? 11.639 -10.224 -10.989 1.00 93.31 96 GLY A CA 1
ATOM 701 C C . GLY A 1 96 ? 10.604 -11.352 -10.996 1.00 93.31 96 GLY A C 1
ATOM 702 O O . GLY A 1 96 ? 10.201 -11.794 -12.068 1.00 93.31 96 GLY A O 1
ATOM 703 N N . GLU A 1 97 ? 10.130 -11.795 -9.831 1.00 93.56 97 GLU A N 1
ATOM 704 C CA . GLU A 1 97 ? 9.079 -12.819 -9.734 1.00 93.56 97 GLU A CA 1
ATOM 705 C C . GLU A 1 97 ? 7.696 -12.274 -10.108 1.00 93.56 97 GLU A C 1
ATOM 707 O O . GLU A 1 97 ? 6.900 -12.990 -10.712 1.00 93.56 97 GLU A O 1
ATOM 712 N N . ILE A 1 98 ? 7.410 -11.014 -9.764 1.00 95.69 98 ILE A N 1
ATOM 713 C CA . ILE A 1 98 ? 6.099 -10.387 -9.992 1.00 95.69 98 ILE A CA 1
ATOM 714 C C . ILE A 1 98 ? 5.955 -9.907 -11.439 1.00 95.69 98 ILE A C 1
ATOM 716 O O . ILE A 1 98 ? 4.937 -10.147 -12.087 1.00 95.69 98 ILE A O 1
ATOM 720 N N . CYS A 1 99 ? 6.962 -9.195 -11.935 1.00 95.44 99 CYS A N 1
ATOM 721 C CA . CYS A 1 99 ? 6.925 -8.511 -13.220 1.00 95.44 99 CYS A CA 1
ATOM 722 C C . CYS A 1 99 ? 7.649 -9.278 -14.335 1.00 95.44 99 CYS A C 1
ATOM 724 O O . CYS A 1 99 ? 7.404 -9.005 -15.512 1.00 95.44 99 CYS A O 1
ATOM 726 N N . GLY A 1 100 ? 8.537 -10.222 -14.011 1.00 92.06 100 GLY A N 1
ATOM 727 C CA . GLY A 1 100 ? 9.372 -10.895 -15.006 1.00 92.06 100 GLY A CA 1
ATOM 728 C C . GLY A 1 100 ? 10.307 -9.939 -15.758 1.00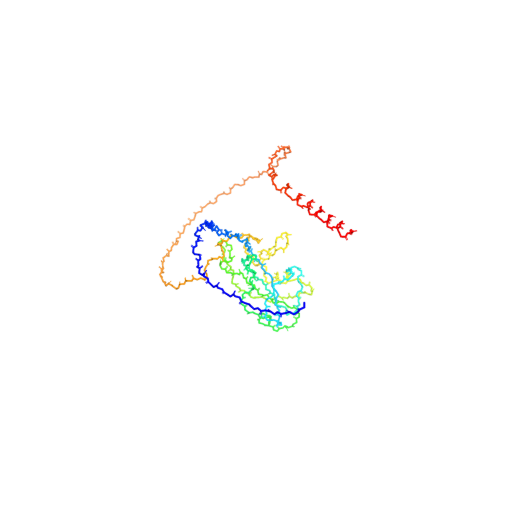 92.06 100 GLY A C 1
ATOM 729 O O . GLY A 1 100 ? 10.452 -8.763 -15.416 1.00 92.06 100 GLY A O 1
ATOM 730 N N . ALA A 1 101 ? 10.935 -10.440 -16.825 1.00 84.50 101 ALA A N 1
ATOM 731 C CA . ALA A 1 101 ? 11.719 -9.601 -17.730 1.00 84.50 101 ALA A CA 1
ATOM 732 C C . ALA A 1 101 ? 10.817 -8.568 -18.432 1.00 84.50 101 ALA A C 1
ATOM 734 O O . ALA A 1 101 ? 9.669 -8.865 -18.758 1.00 84.50 101 ALA A O 1
ATOM 735 N N . SER A 1 102 ? 11.328 -7.350 -18.633 1.00 74.75 102 SER A N 1
ATOM 736 C CA . SER A 1 102 ? 10.612 -6.306 -19.373 1.00 74.75 102 SER A CA 1
ATOM 737 C C . SER A 1 102 ? 10.881 -6.438 -20.871 1.00 74.75 102 SER A C 1
ATOM 739 O O . SER A 1 102 ? 12.035 -6.580 -21.274 1.00 74.75 102 SER A O 1
ATOM 741 N N . ASP A 1 103 ? 9.832 -6.316 -21.686 1.00 72.56 103 ASP A N 1
ATOM 742 C CA . ASP A 1 103 ? 9.946 -6.124 -23.140 1.00 72.56 103 ASP A CA 1
ATOM 743 C C . ASP A 1 103 ? 10.087 -4.626 -23.513 1.00 72.56 103 ASP A C 1
ATOM 745 O O . ASP A 1 103 ? 10.137 -4.267 -24.692 1.00 72.56 103 ASP A O 1
ATOM 749 N N . GLY A 1 104 ? 10.164 -3.744 -22.507 1.00 83.12 104 GLY A N 1
ATOM 750 C CA . GLY A 1 104 ? 10.271 -2.289 -22.619 1.00 83.12 104 GLY A CA 1
ATOM 751 C C . GLY A 1 104 ? 9.310 -1.555 -21.672 1.00 83.12 104 GLY A C 1
ATOM 752 O O . GLY A 1 104 ? 8.294 -2.108 -21.259 1.00 83.12 104 GLY A O 1
ATOM 753 N N . GLY A 1 105 ? 9.625 -0.293 -21.362 1.00 88.62 105 GLY A N 1
ATOM 754 C CA . GLY A 1 105 ? 8.839 0.552 -20.452 1.00 88.62 105 GLY A CA 1
ATOM 755 C C . GLY A 1 105 ? 9.170 0.337 -18.973 1.00 88.62 105 GLY A C 1
ATOM 756 O O . GLY A 1 105 ? 9.620 -0.743 -18.584 1.00 88.62 105 GLY A O 1
ATOM 757 N N . GLU A 1 106 ? 8.959 1.386 -18.176 1.00 94.31 106 GLU A N 1
ATOM 758 C CA . GLU A 1 106 ? 9.163 1.361 -16.727 1.00 94.31 106 GLU A CA 1
ATOM 759 C C . GLU A 1 106 ? 7.986 0.644 -16.051 1.00 94.31 106 GLU A C 1
ATOM 761 O O . GLU A 1 106 ? 6.833 0.765 -16.483 1.00 94.31 106 GLU A O 1
ATOM 766 N N . ARG A 1 107 ? 8.264 -0.140 -15.009 1.00 96.38 107 ARG A N 1
ATOM 767 C CA . ARG A 1 107 ? 7.254 -0.882 -14.246 1.00 96.38 107 ARG A CA 1
ATOM 768 C C . ARG A 1 107 ? 7.582 -0.883 -12.765 1.00 96.38 107 ARG A C 1
ATOM 770 O O . ARG A 1 107 ? 8.742 -0.844 -12.368 1.00 96.38 107 ARG A O 1
ATOM 777 N N . VAL A 1 108 ? 6.540 -1.028 -11.959 1.00 97.12 108 VAL A N 1
ATOM 778 C CA . VAL A 1 108 ? 6.640 -1.167 -10.505 1.00 97.12 108 VAL A CA 1
ATOM 779 C C . VAL A 1 108 ? 5.862 -2.399 -10.056 1.00 97.12 108 VAL A C 1
ATOM 781 O O . VAL A 1 108 ? 4.780 -2.701 -10.571 1.00 97.12 108 VAL A O 1
ATOM 784 N N . ALA A 1 109 ? 6.431 -3.141 -9.111 1.00 97.44 109 ALA A N 1
ATOM 785 C CA . ALA A 1 109 ? 5.798 -4.303 -8.508 1.00 97.44 109 ALA A CA 1
ATOM 786 C C . ALA A 1 109 ? 5.127 -3.921 -7.185 1.00 97.44 109 ALA A C 1
ATOM 788 O O . ALA A 1 109 ? 5.681 -3.173 -6.382 1.00 97.44 109 ALA A O 1
ATOM 789 N N . PHE A 1 110 ? 3.949 -4.485 -6.935 1.00 98.19 110 PHE A N 1
ATOM 790 C CA . PHE A 1 110 ? 3.203 -4.311 -5.695 1.00 98.19 110 PHE A CA 1
ATOM 791 C C . PHE A 1 110 ? 3.006 -5.642 -4.977 1.00 98.19 110 PHE A C 1
ATOM 793 O O . PHE A 1 110 ? 2.582 -6.625 -5.591 1.00 98.19 110 PHE A O 1
ATOM 800 N N . VAL A 1 111 ? 3.223 -5.641 -3.663 1.00 98.31 111 VAL A N 1
ATOM 801 C CA . VAL A 1 111 ? 2.699 -6.645 -2.728 1.00 98.31 111 VAL A CA 1
ATOM 802 C C . VAL A 1 111 ? 1.506 -6.034 -2.003 1.00 98.31 111 VAL A C 1
ATOM 804 O O . VAL A 1 111 ? 1.638 -5.014 -1.326 1.00 98.31 111 VAL A O 1
ATOM 807 N N . LEU A 1 112 ? 0.333 -6.642 -2.171 1.00 98.06 112 LEU A N 1
ATOM 808 C CA . LEU A 1 112 ? -0.918 -6.208 -1.557 1.00 98.06 112 LEU A CA 1
ATOM 809 C C . LEU A 1 112 ? -1.318 -7.220 -0.489 1.00 98.06 112 LEU A C 1
ATOM 811 O O . LEU A 1 112 ? -1.910 -8.262 -0.782 1.00 98.06 112 LEU A O 1
ATOM 815 N N . ASP A 1 113 ? -0.982 -6.897 0.751 1.00 97.75 113 ASP A N 1
ATOM 816 C CA . ASP A 1 113 ? -1.312 -7.681 1.927 1.00 97.75 113 ASP A CA 1
ATOM 817 C C . ASP A 1 113 ? -2.562 -7.098 2.602 1.00 97.75 113 ASP A C 1
ATOM 819 O O . ASP A 1 113 ? -2.518 -6.085 3.295 1.00 97.75 113 ASP A O 1
ATOM 823 N N . PHE A 1 114 ? -3.703 -7.756 2.413 1.00 97.44 114 PHE A N 1
ATOM 824 C CA . PHE A 1 114 ? -4.994 -7.317 2.954 1.00 97.44 114 PHE A CA 1
ATOM 825 C C . PHE A 1 114 ? -5.170 -7.605 4.457 1.00 97.44 114 PHE A C 1
ATOM 827 O O . PHE A 1 114 ? -6.237 -7.349 5.013 1.00 97.44 114 PHE A O 1
ATOM 834 N N . GLY A 1 115 ? -4.137 -8.114 5.132 1.00 95.56 115 GLY A N 1
ATOM 835 C CA . GLY A 1 115 ? -4.195 -8.449 6.550 1.00 95.56 115 GLY A CA 1
ATOM 836 C C . GLY A 1 115 ? -4.806 -9.824 6.825 1.00 95.56 115 GLY A C 1
ATOM 837 O O . GLY A 1 115 ? -5.022 -10.658 5.939 1.00 95.56 115 GLY A O 1
ATOM 838 N N . THR A 1 116 ? -4.983 -10.130 8.101 1.00 94.62 116 THR A N 1
ATOM 839 C CA . THR A 1 116 ? -5.602 -11.363 8.601 1.00 94.62 116 THR A CA 1
ATOM 840 C C . THR A 1 116 ? -7.065 -11.137 8.963 1.00 94.62 116 THR A C 1
ATOM 842 O O . THR A 1 116 ? -7.541 -10.008 9.030 1.00 94.62 116 THR A O 1
ATOM 845 N N . ALA A 1 117 ? -7.781 -12.219 9.279 1.00 94.50 117 ALA A N 1
ATOM 846 C CA . ALA A 1 117 ? -9.110 -12.113 9.875 1.00 94.50 117 ALA A CA 1
ATOM 847 C C . ALA A 1 117 ? -9.117 -11.309 11.194 1.00 94.50 117 ALA A C 1
ATOM 849 O O . ALA A 1 117 ? -10.121 -10.675 11.491 1.00 94.50 117 ALA A O 1
ATOM 850 N N . ALA A 1 118 ? -8.011 -11.290 11.951 1.00 91.19 118 ALA A N 1
ATOM 851 C CA . ALA A 1 118 ? -7.891 -10.487 13.171 1.00 91.19 118 ALA A CA 1
ATOM 852 C C . ALA A 1 118 ? -7.720 -8.983 12.883 1.00 91.19 118 ALA A C 1
ATOM 854 O O . ALA A 1 118 ? -8.053 -8.148 13.718 1.00 91.19 118 ALA A O 1
ATOM 855 N N . ASP A 1 119 ? -7.237 -8.628 11.691 1.00 92.56 119 ASP A N 1
ATOM 856 C CA . ASP A 1 119 ? -7.106 -7.236 11.256 1.00 92.56 119 ASP A CA 1
ATOM 857 C C . ASP A 1 119 ? -8.417 -6.676 10.687 1.00 92.56 119 ASP A C 1
ATOM 859 O O . ASP A 1 119 ? -8.572 -5.460 10.575 1.00 92.56 119 ASP A O 1
ATOM 863 N N . ALA A 1 120 ? -9.358 -7.540 10.302 1.00 93.88 120 ALA A N 1
ATOM 864 C CA . ALA A 1 120 ? -10.553 -7.157 9.563 1.00 93.88 120 ALA A CA 1
ATOM 865 C C . ALA A 1 120 ? -11.541 -6.331 10.406 1.00 93.88 120 ALA A C 1
ATOM 867 O O . ALA A 1 120 ? -11.686 -6.571 11.610 1.00 93.88 120 ALA A O 1
ATOM 868 N N . PRO A 1 121 ? -12.268 -5.376 9.797 1.00 93.94 121 PRO A N 1
ATOM 869 C CA . PRO A 1 121 ? -13.482 -4.840 10.398 1.00 93.94 121 PRO A CA 1
ATOM 870 C C . PRO A 1 121 ? -14.508 -5.947 10.673 1.00 93.94 121 PRO A C 1
ATOM 872 O O . PRO A 1 121 ? -14.530 -6.991 10.016 1.00 93.94 121 PRO A O 1
ATOM 875 N N . ALA A 1 122 ? -15.387 -5.711 11.645 1.00 91.06 122 ALA A N 1
ATOM 876 C CA . ALA A 1 122 ? -16.408 -6.680 12.016 1.00 91.06 122 ALA A CA 1
ATOM 877 C C . ALA A 1 122 ? -17.319 -7.022 10.821 1.00 91.06 122 ALA A C 1
ATOM 879 O O . ALA A 1 122 ? -17.900 -6.140 10.197 1.00 91.06 122 ALA A O 1
ATOM 880 N N . GLY A 1 123 ? -17.469 -8.318 10.535 1.00 93.94 123 GLY A N 1
ATOM 881 C CA . GLY A 1 123 ? -18.304 -8.810 9.433 1.00 93.94 123 GLY A CA 1
ATOM 882 C C . GLY A 1 123 ? -17.627 -8.807 8.060 1.00 93.94 123 GLY A C 1
ATOM 883 O O . GLY A 1 123 ? -18.215 -9.313 7.106 1.00 93.94 123 GLY A O 1
ATOM 884 N N . GLU A 1 124 ? -16.394 -8.311 7.952 1.00 96.56 124 GLU A N 1
ATOM 885 C CA . GLU A 1 124 ? -15.609 -8.376 6.722 1.00 96.56 124 GLU A CA 1
ATOM 886 C C . GLU A 1 124 ? -14.640 -9.566 6.740 1.00 96.56 124 GLU A C 1
ATOM 888 O O . GLU A 1 124 ? -14.199 -10.044 7.784 1.00 96.56 124 GLU A O 1
ATOM 893 N N . THR A 1 125 ? -14.305 -10.079 5.556 1.00 97.19 125 THR A N 1
ATOM 894 C CA . THR A 1 125 ? -13.254 -11.089 5.380 1.00 97.19 125 THR A CA 1
ATOM 895 C C . THR A 1 125 ? -12.206 -10.518 4.431 1.00 97.19 125 THR A C 1
ATOM 897 O O . THR A 1 125 ? -12.565 -10.183 3.299 1.00 97.19 125 THR A O 1
ATOM 900 N N . PRO A 1 126 ? -10.930 -10.415 4.844 1.00 96.94 126 PRO A N 1
ATOM 901 C CA . PRO A 1 126 ? -9.902 -9.872 3.977 1.00 96.94 126 PRO A CA 1
ATOM 902 C C . PRO A 1 126 ? -9.721 -10.730 2.721 1.00 96.94 126 PRO A C 1
ATOM 904 O O . PRO A 1 126 ? -9.718 -11.967 2.811 1.00 96.94 126 PRO A O 1
ATOM 907 N N . PRO A 1 127 ? -9.509 -10.109 1.548 1.00 97.44 127 PRO A N 1
ATOM 908 C CA . PRO A 1 127 ? -8.989 -10.809 0.385 1.00 97.44 127 PRO A CA 1
ATOM 909 C C . PRO A 1 127 ? -7.672 -11.532 0.695 1.00 97.44 127 PRO A C 1
ATOM 911 O O . PRO A 1 127 ? -6.950 -11.205 1.636 1.00 97.44 127 PRO A O 1
ATOM 914 N N . ARG A 1 128 ? -7.323 -12.522 -0.130 1.00 95.69 128 ARG A N 1
ATOM 915 C CA . ARG A 1 128 ? -5.9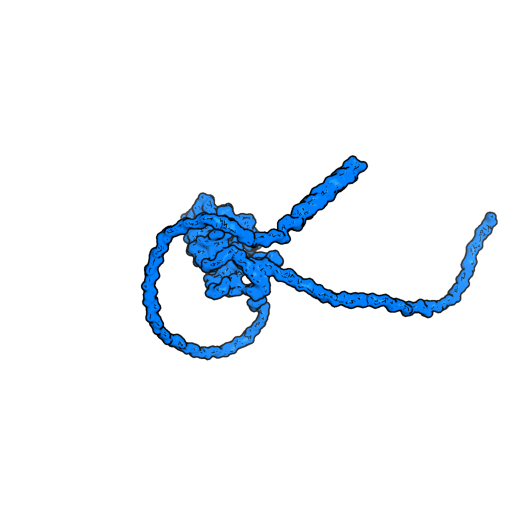90 -13.130 -0.046 1.00 95.69 128 ARG A CA 1
ATOM 916 C C . ARG A 1 128 ? -4.932 -12.108 -0.454 1.00 95.69 128 ARG A C 1
ATOM 918 O O . ARG A 1 128 ? -5.165 -11.310 -1.362 1.00 95.69 128 ARG A O 1
ATOM 925 N N . GLU A 1 129 ? -3.765 -12.201 0.175 1.00 96.06 129 GLU A N 1
ATOM 926 C CA . GLU A 1 129 ? -2.566 -11.514 -0.297 1.00 96.06 129 GLU A CA 1
ATOM 927 C C . GLU A 1 129 ? -2.331 -11.829 -1.778 1.00 96.06 129 GLU A C 1
ATOM 929 O O . GLU A 1 129 ? -2.504 -12.971 -2.224 1.00 96.06 129 GLU A O 1
ATOM 934 N N . ARG A 1 130 ? -1.964 -10.803 -2.544 1.00 96.50 130 ARG A N 1
ATOM 935 C CA . ARG A 1 130 ? -1.621 -10.952 -3.957 1.00 96.50 130 ARG A CA 1
ATOM 936 C C . ARG A 1 130 ? -0.560 -9.951 -4.372 1.00 96.50 130 ARG A C 1
ATOM 938 O O . ARG A 1 130 ? -0.410 -8.894 -3.766 1.00 96.50 130 ARG A O 1
ATOM 945 N N . THR A 1 131 ? 0.109 -10.263 -5.469 1.00 97.81 131 THR A N 1
ATOM 946 C CA . THR A 1 131 ? 1.048 -9.358 -6.123 1.00 97.81 131 THR A CA 1
ATOM 947 C C . THR A 1 131 ? 0.460 -8.804 -7.415 1.00 97.81 131 THR A C 1
ATOM 949 O O . THR A 1 131 ? -0.481 -9.368 -7.985 1.00 97.81 131 THR A O 1
ATOM 952 N N . ALA A 1 132 ? 0.982 -7.669 -7.867 1.00 96.88 132 ALA A N 1
ATOM 953 C CA . ALA A 1 132 ? 0.613 -7.073 -9.143 1.00 96.88 132 ALA A CA 1
ATOM 954 C C . ALA A 1 132 ? 1.804 -6.346 -9.766 1.00 96.88 132 ALA A C 1
ATOM 956 O O . ALA A 1 132 ? 2.590 -5.724 -9.059 1.00 96.88 132 ALA A O 1
ATOM 957 N N . CYS A 1 133 ? 1.911 -6.409 -11.091 1.00 97.00 133 CYS A N 1
ATOM 958 C CA . CYS A 1 133 ? 2.861 -5.613 -11.855 1.00 97.00 133 CYS A CA 1
ATOM 959 C C . CYS A 1 133 ? 2.103 -4.487 -12.558 1.00 97.00 133 CYS A C 1
ATOM 961 O O . CYS A 1 133 ? 1.178 -4.778 -13.320 1.00 97.00 133 CYS A O 1
ATOM 963 N N . ALA A 1 134 ? 2.483 -3.236 -12.313 1.00 96.88 134 ALA A N 1
ATOM 964 C CA . ALA A 1 134 ? 1.871 -2.075 -12.947 1.00 96.88 134 ALA A CA 1
ATOM 965 C C . ALA A 1 134 ? 2.831 -1.433 -13.960 1.00 96.88 134 ALA A C 1
ATOM 967 O O . ALA A 1 134 ? 4.037 -1.363 -13.691 1.00 96.88 134 ALA A O 1
ATOM 968 N N . PRO A 1 135 ? 2.325 -0.939 -15.107 1.00 95.75 135 PRO A N 1
ATOM 969 C CA . PRO A 1 135 ? 3.082 0.011 -15.908 1.00 95.75 135 PRO A CA 1
ATOM 970 C C . PRO A 1 135 ? 3.346 1.272 -15.081 1.00 95.75 135 PRO A C 1
ATOM 972 O O . PRO A 1 135 ? 2.509 1.685 -14.276 1.00 95.75 135 PRO A O 1
ATOM 975 N N . LEU A 1 136 ? 4.514 1.872 -15.277 1.00 95.12 136 LEU A N 1
ATOM 976 C CA . LEU A 1 136 ? 4.891 3.115 -14.630 1.00 95.12 136 LEU A CA 1
ATOM 977 C C . LEU A 1 136 ? 5.105 4.179 -15.700 1.00 95.12 136 LEU A C 1
ATOM 979 O O . LEU A 1 136 ? 6.125 4.207 -16.383 1.00 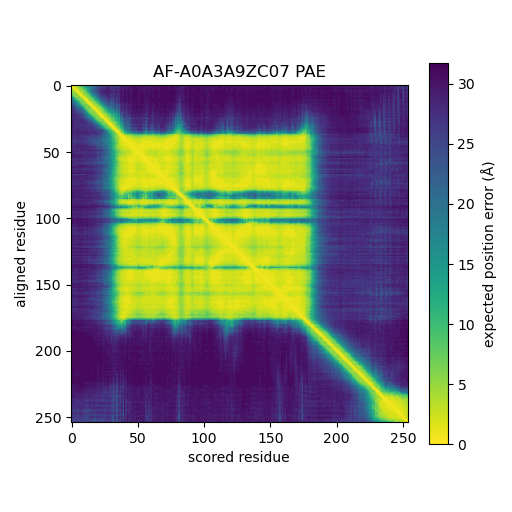95.12 136 LEU A O 1
ATOM 983 N N . ASP A 1 137 ? 4.122 5.058 -15.854 1.00 90.19 137 ASP A N 1
ATOM 984 C CA . ASP A 1 137 ? 4.301 6.234 -16.691 1.00 90.19 137 ASP A CA 1
ATOM 985 C C . ASP A 1 137 ? 5.317 7.183 -16.045 1.00 90.19 137 ASP A C 1
ATOM 987 O O . ASP A 1 137 ? 5.374 7.331 -14.820 1.00 90.19 137 ASP A O 1
ATOM 991 N N . GLY A 1 138 ? 6.118 7.853 -16.875 1.00 85.44 138 GLY A N 1
ATOM 992 C CA . GLY A 1 138 ? 7.202 8.712 -16.408 1.00 85.44 138 GLY A CA 1
ATOM 993 C C . GLY A 1 138 ? 6.714 9.783 -15.427 1.00 85.44 138 GLY A C 1
ATOM 994 O O . GLY A 1 138 ? 6.020 10.728 -15.807 1.00 85.44 138 GLY A O 1
ATOM 995 N N . GLY A 1 139 ? 7.114 9.653 -14.161 1.00 84.88 139 GLY A N 1
ATOM 996 C CA . GLY A 1 139 ? 6.751 10.582 -13.089 1.00 84.88 139 GLY A CA 1
ATOM 997 C C . GLY A 1 139 ? 5.392 10.327 -12.427 1.00 84.88 139 GLY A C 1
ATOM 998 O O . GLY A 1 139 ? 4.953 11.184 -11.651 1.00 84.88 139 GLY A O 1
ATOM 999 N N . ALA A 1 140 ? 4.746 9.187 -12.682 1.00 96.56 140 ALA A N 1
ATOM 1000 C CA . ALA A 1 140 ? 3.564 8.755 -11.942 1.00 96.56 140 ALA A CA 1
ATOM 1001 C C . ALA A 1 140 ? 3.899 8.453 -10.471 1.00 96.56 140 ALA A C 1
ATOM 1003 O O . ALA A 1 140 ? 4.993 8.010 -10.113 1.00 96.56 140 ALA A O 1
ATOM 1004 N N . SER A 1 141 ? 2.946 8.739 -9.593 1.00 97.81 141 SER A N 1
ATOM 1005 C CA . SER A 1 141 ? 2.988 8.386 -8.178 1.00 97.81 141 SER A CA 1
ATOM 1006 C C . SER A 1 141 ? 2.740 6.899 -7.953 1.00 97.81 141 SER A C 1
ATOM 1008 O O . SER A 1 141 ? 2.102 6.227 -8.763 1.00 97.81 141 SER A O 1
ATOM 1010 N N . ALA A 1 142 ? 3.172 6.394 -6.797 1.00 97.94 142 ALA A N 1
ATOM 1011 C CA . ALA A 1 142 ? 2.824 5.041 -6.369 1.00 97.94 142 ALA A CA 1
ATOM 1012 C C . ALA A 1 142 ? 1.299 4.831 -6.291 1.00 97.94 142 ALA A C 1
ATOM 1014 O O . ALA A 1 142 ? 0.820 3.747 -6.604 1.00 97.94 142 ALA A O 1
ATOM 1015 N N . ALA A 1 143 ? 0.530 5.859 -5.915 1.00 97.38 143 ALA A N 1
ATOM 1016 C CA . ALA A 1 143 ? -0.933 5.817 -5.915 1.00 97.38 143 ALA A CA 1
ATOM 1017 C C . ALA A 1 143 ? -1.526 5.676 -7.328 1.00 97.38 143 ALA A C 1
ATOM 1019 O O . ALA A 1 143 ? -2.437 4.875 -7.523 1.00 97.38 143 ALA A O 1
ATOM 1020 N N . GLU A 1 144 ? -1.006 6.426 -8.303 1.00 97.81 144 GLU A N 1
ATOM 1021 C CA . GLU A 1 144 ? -1.442 6.343 -9.705 1.00 97.81 144 GLU A CA 1
ATOM 1022 C C . GLU A 1 144 ? -1.126 4.961 -10.290 1.00 97.81 144 GLU A C 1
ATOM 1024 O O . GLU A 1 144 ? -2.020 4.307 -10.816 1.00 97.81 144 GLU A O 1
ATOM 1029 N N . ALA A 1 145 ? 0.096 4.456 -10.097 1.00 98.12 145 ALA A N 1
ATOM 1030 C CA . ALA A 1 145 ? 0.466 3.114 -10.551 1.00 98.12 145 ALA A CA 1
ATOM 1031 C C . ALA A 1 145 ? -0.336 2.001 -9.844 1.00 98.12 145 ALA A C 1
ATOM 1033 O O . ALA A 1 145 ? -0.712 1.009 -10.466 1.00 98.12 145 ALA A O 1
ATOM 1034 N N . LEU A 1 146 ? -0.647 2.158 -8.550 1.00 98.50 146 LEU A N 1
ATOM 1035 C CA . LEU A 1 146 ? -1.497 1.214 -7.818 1.00 98.50 146 LEU A CA 1
ATOM 1036 C C . LEU A 1 146 ? -2.926 1.185 -8.383 1.00 98.50 146 LEU A C 1
ATOM 1038 O O . LEU A 1 146 ? -3.531 0.112 -8.470 1.00 98.50 146 LEU A O 1
ATOM 1042 N N . ALA A 1 147 ? -3.477 2.343 -8.756 1.00 97.75 147 ALA A N 1
ATOM 1043 C CA . ALA A 1 147 ? -4.844 2.454 -9.261 1.00 97.75 147 ALA A CA 1
ATOM 1044 C C . ALA A 1 147 ? -5.063 1.626 -10.539 1.00 97.75 147 ALA A C 1
ATOM 1046 O O . ALA A 1 147 ? -6.126 1.023 -10.685 1.00 97.75 147 ALA A O 1
ATOM 1047 N N . GLU A 1 148 ? -4.044 1.503 -11.393 1.00 97.88 148 GLU A N 1
ATOM 1048 C CA . GLU A 1 148 ? -4.090 0.693 -12.620 1.00 97.88 148 GLU A CA 1
ATOM 1049 C C . GLU A 1 148 ? -4.317 -0.807 -12.356 1.00 97.88 148 GLU A C 1
ATOM 1051 O O . GLU A 1 148 ? -4.859 -1.520 -13.199 1.00 97.88 148 GLU A O 1
ATOM 1056 N N . VAL A 1 149 ? -3.927 -1.311 -11.179 1.00 98.00 149 VAL A N 1
ATOM 1057 C CA . VAL A 1 149 ? -3.917 -2.758 -10.877 1.00 98.00 149 VAL A CA 1
ATOM 1058 C C . VAL A 1 149 ? -4.749 -3.161 -9.655 1.00 98.00 149 VAL A C 1
ATOM 1060 O O . VAL A 1 149 ? -4.922 -4.356 -9.361 1.00 98.00 149 VAL A O 1
ATOM 1063 N N . ALA A 1 150 ? -5.254 -2.182 -8.907 1.00 98.12 150 ALA A N 1
ATOM 1064 C CA . ALA A 1 150 ? -5.935 -2.417 -7.638 1.00 98.12 150 ALA A CA 1
ATOM 1065 C C . ALA A 1 150 ? -7.101 -1.457 -7.353 1.00 98.12 150 ALA A C 1
ATOM 1067 O O . ALA A 1 150 ? -7.483 -1.281 -6.197 1.00 98.12 150 ALA A O 1
ATOM 1068 N N . ALA A 1 151 ? -7.704 -0.866 -8.386 1.00 96.50 151 ALA A N 1
ATOM 1069 C CA . ALA A 1 151 ? -8.952 -0.122 -8.246 1.00 96.50 151 ALA A CA 1
ATOM 1070 C C . ALA A 1 151 ? -10.131 -1.009 -7.761 1.00 96.50 151 ALA A C 1
ATOM 1072 O O . ALA A 1 151 ? -10.151 -2.214 -8.031 1.00 96.50 151 ALA A O 1
ATOM 1073 N N . PRO A 1 152 ? -11.145 -0.427 -7.085 1.00 97.25 152 PRO A N 1
ATOM 1074 C CA . PRO A 1 152 ? -11.235 0.980 -6.694 1.00 97.25 152 PRO A CA 1
ATOM 1075 C C . PRO A 1 152 ? -10.367 1.302 -5.472 1.00 97.25 152 PRO A C 1
ATOM 1077 O O . PRO A 1 152 ? -10.312 0.530 -4.513 1.00 97.25 152 PRO A O 1
ATOM 1080 N N . LEU A 1 153 ? -9.730 2.475 -5.509 1.00 97.75 153 LEU A N 1
ATOM 1081 C CA . LEU A 1 153 ? -9.060 3.064 -4.353 1.00 97.75 153 LEU A CA 1
ATOM 1082 C C . LEU A 1 153 ? -9.993 4.076 -3.682 1.00 97.75 153 LEU A C 1
ATOM 1084 O O . LEU A 1 153 ? -10.686 4.828 -4.371 1.00 97.75 153 LEU A O 1
ATOM 1088 N N . ARG A 1 154 ? -9.997 4.120 -2.348 1.00 97.81 154 ARG A N 1
ATOM 1089 C CA . ARG A 1 154 ? -10.715 5.145 -1.571 1.00 97.81 154 ARG A CA 1
ATOM 1090 C C . ARG A 1 154 ? -9.731 5.912 -0.711 1.00 97.81 154 ARG A C 1
ATOM 1092 O O . ARG A 1 154 ? -8.913 5.295 -0.037 1.00 97.81 154 ARG A O 1
ATOM 1099 N N . TYR A 1 155 ? -9.863 7.232 -0.699 1.00 96.12 155 TYR A N 1
ATOM 1100 C CA . TYR A 1 155 ? -9.072 8.128 0.137 1.00 96.12 155 TYR A CA 1
ATOM 1101 C C . TYR A 1 155 ? -9.984 9.011 0.984 1.00 96.12 155 TYR A C 1
ATOM 1103 O O . TYR A 1 155 ? -11.115 9.294 0.580 1.00 96.12 155 TYR A O 1
ATOM 1111 N N . ASP A 1 156 ? -9.495 9.451 2.139 1.00 95.00 156 ASP A N 1
ATOM 1112 C CA . ASP A 1 156 ? -10.152 10.496 2.920 1.00 95.00 156 ASP A CA 1
ATOM 1113 C C . ASP A 1 156 ? -9.739 11.903 2.444 1.00 95.00 156 ASP A C 1
ATOM 1115 O O . ASP A 1 156 ? -8.945 12.079 1.515 1.00 95.00 156 ASP A O 1
ATOM 1119 N N . ALA A 1 157 ? -10.274 12.935 3.101 1.00 93.25 157 ALA A N 1
ATOM 1120 C CA . ALA A 1 157 ? -9.946 14.327 2.792 1.00 93.25 157 ALA A CA 1
ATOM 1121 C C . ALA A 1 157 ? -8.481 14.705 3.102 1.00 93.25 157 ALA A C 1
ATOM 1123 O O . ALA A 1 157 ? -7.997 15.721 2.605 1.00 93.25 157 ALA A O 1
ATOM 1124 N N . GLY A 1 158 ? -7.783 13.911 3.920 1.00 91.31 158 GLY A N 1
ATOM 1125 C CA . GLY A 1 158 ? -6.365 14.053 4.250 1.00 91.31 158 GLY A CA 1
ATOM 1126 C C . GLY A 1 158 ? -5.431 13.255 3.334 1.00 91.31 158 GLY A C 1
ATOM 1127 O O . GLY A 1 158 ? -4.227 13.237 3.584 1.00 91.31 158 GLY A O 1
ATOM 1128 N N . ALA A 1 159 ? -5.964 12.625 2.280 1.00 90.50 159 ALA A N 1
ATOM 1129 C CA . ALA A 1 159 ? -5.255 11.725 1.372 1.00 90.50 159 ALA A CA 1
ATOM 1130 C C . ALA A 1 159 ? -4.716 10.438 2.032 1.00 90.50 159 ALA A C 1
ATOM 1132 O O . ALA A 1 159 ? -3.811 9.795 1.491 1.00 90.50 159 ALA A O 1
ATOM 1133 N N . LEU A 1 160 ? -5.290 10.022 3.165 1.00 93.38 160 LEU A N 1
ATOM 1134 C CA . LEU A 1 160 ? -5.065 8.689 3.716 1.00 93.38 160 LEU A CA 1
ATOM 1135 C C . LEU A 1 160 ? -5.725 7.654 2.801 1.00 93.38 160 LEU A C 1
ATOM 1137 O O . LEU A 1 160 ? -6.892 7.795 2.441 1.00 93.38 160 LEU A O 1
ATOM 1141 N N . LEU A 1 161 ? -4.984 6.609 2.427 1.00 97.06 161 LEU A N 1
ATOM 1142 C CA . LEU A 1 161 ? -5.521 5.487 1.661 1.00 97.06 161 LEU A CA 1
ATOM 1143 C C . LEU A 1 161 ? -6.404 4.626 2.572 1.00 97.06 161 LEU A C 1
ATOM 1145 O O . LEU A 1 161 ? -5.912 3.918 3.447 1.00 97.06 161 LEU A O 1
ATOM 1149 N N . CYS A 1 162 ? -7.712 4.692 2.353 1.00 97.56 162 CYS A N 1
ATOM 1150 C CA . CYS A 1 162 ? -8.712 3.989 3.146 1.00 97.56 162 CYS A CA 1
ATOM 1151 C C . CYS A 1 162 ? -9.000 2.588 2.619 1.00 97.56 162 CYS A C 1
ATOM 1153 O O . CYS A 1 162 ? -9.261 1.696 3.416 1.00 97.56 162 CYS A O 1
ATOM 1155 N N . ALA A 1 163 ? -8.994 2.397 1.294 1.00 98.31 163 ALA A N 1
ATOM 1156 C CA . ALA A 1 163 ? -9.312 1.107 0.693 1.00 98.31 163 ALA A CA 1
ATOM 1157 C C . ALA A 1 163 ? -8.520 0.838 -0.585 1.00 98.31 163 ALA A C 1
ATOM 1159 O O . ALA A 1 163 ? -8.315 1.745 -1.392 1.00 98.31 163 ALA A O 1
ATOM 1160 N N . ILE A 1 164 ? -8.155 -0.429 -0.783 1.00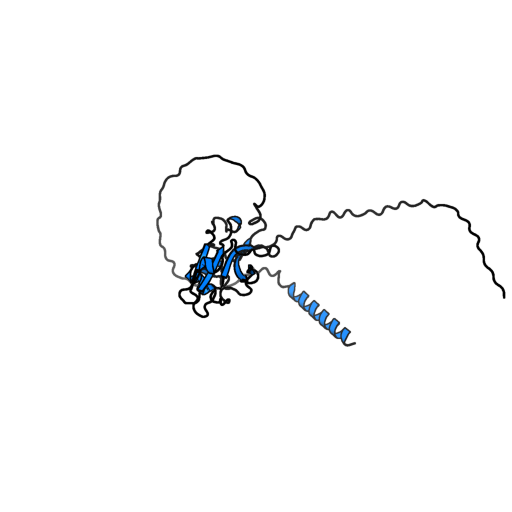 98.62 164 ILE A N 1
ATOM 1161 C CA . ILE A 1 164 ? -7.562 -0.968 -2.010 1.00 98.62 164 ILE A CA 1
ATOM 1162 C C . ILE A 1 164 ? -8.488 -2.065 -2.523 1.00 98.62 164 ILE A C 1
ATOM 1164 O O . ILE A 1 164 ? -8.910 -2.920 -1.748 1.00 98.62 164 ILE A O 1
ATOM 1168 N N . ALA A 1 165 ? -8.816 -2.055 -3.815 1.00 98.00 165 ALA A N 1
ATOM 1169 C CA . ALA A 1 165 ? -9.764 -2.986 -4.427 1.00 98.00 165 ALA A CA 1
ATOM 1170 C C . ALA A 1 165 ? -11.095 -3.098 -3.647 1.00 98.00 165 ALA A C 1
ATOM 1172 O O . ALA A 1 165 ? -11.692 -4.170 -3.565 1.00 98.00 165 ALA A O 1
ATOM 1173 N N . GLY A 1 166 ? -11.538 -1.985 -3.051 1.00 97.88 166 GLY A N 1
ATOM 1174 C CA . GLY A 1 166 ? -12.748 -1.916 -2.229 1.00 97.88 166 GLY A CA 1
ATOM 1175 C C . GLY A 1 166 ? -12.639 -2.484 -0.807 1.00 97.88 166 GLY A C 1
ATOM 1176 O O . GLY A 1 166 ? -13.668 -2.551 -0.146 1.00 97.88 166 GLY A O 1
ATOM 1177 N N . TYR A 1 167 ? -11.449 -2.875 -0.329 1.00 98.44 167 TYR A N 1
ATOM 1178 C CA . TYR A 1 167 ? -11.244 -3.370 1.039 1.00 98.44 167 TYR A CA 1
ATOM 1179 C C . TYR A 1 167 ? -10.401 -2.415 1.912 1.00 98.44 167 TYR A C 1
ATOM 1181 O O . TYR A 1 167 ? -9.335 -1.970 1.463 1.00 98.44 167 TYR A O 1
ATOM 1189 N N . PRO A 1 168 ? -10.797 -2.179 3.178 1.00 97.81 168 PRO A N 1
ATOM 1190 C CA . PRO A 1 168 ? -12.110 -2.505 3.742 1.00 97.81 168 PRO A CA 1
ATOM 1191 C C . PRO A 1 168 ? -13.230 -1.730 3.038 1.00 97.81 168 PRO A C 1
ATOM 1193 O O . PRO A 1 168 ? -12.992 -0.668 2.444 1.00 97.81 168 PRO A O 1
ATOM 1196 N N . ALA A 1 169 ? -14.449 -2.265 3.100 1.00 97.19 169 ALA A N 1
ATOM 1197 C CA . ALA A 1 169 ? -15.612 -1.621 2.493 1.00 97.19 169 ALA A CA 1
ATOM 1198 C C . ALA A 1 169 ? -15.869 -0.246 3.133 1.00 97.19 169 ALA A C 1
ATOM 1200 O O . ALA A 1 169 ? -16.129 0.738 2.434 1.00 97.19 169 ALA A O 1
ATOM 1201 N N . GLU A 1 170 ? -15.706 -0.161 4.454 1.00 94.94 170 GLU A N 1
ATOM 1202 C CA . GLU A 1 170 ? -15.938 1.039 5.257 1.00 94.94 170 GLU A CA 1
ATOM 1203 C C . GLU A 1 170 ? -14.740 1.364 6.166 1.00 94.94 170 GLU A C 1
ATOM 1205 O O . GLU A 1 170 ? -13.737 0.654 6.189 1.00 94.94 170 GLU A O 1
ATOM 1210 N N . GLY A 1 171 ? -14.808 2.498 6.869 1.00 94.44 171 GLY A N 1
ATOM 1211 C CA . GLY A 1 171 ? -13.741 2.946 7.771 1.00 94.44 171 GLY A CA 1
ATOM 1212 C C . GLY A 1 171 ? -12.566 3.635 7.072 1.00 94.44 171 GLY A C 1
ATOM 1213 O O . GLY A 1 171 ? -12.456 3.623 5.844 1.00 94.44 171 GLY A O 1
ATOM 1214 N N . CYS A 1 172 ? -11.705 4.317 7.824 1.00 95.88 172 CYS A N 1
ATOM 1215 C CA . CYS A 1 172 ? -10.464 4.896 7.288 1.00 95.88 172 CYS A CA 1
ATOM 1216 C C . CYS A 1 172 ? -9.502 5.292 8.414 1.00 95.88 172 CYS A C 1
ATOM 1218 O O . CYS A 1 172 ? -9.426 6.460 8.787 1.00 95.88 172 CYS A O 1
ATOM 1220 N N . GLY A 1 173 ? -8.772 4.326 8.977 1.00 91.06 173 GLY A N 1
ATOM 1221 C CA . GLY A 1 173 ? -7.894 4.618 10.114 1.00 91.06 173 GLY A CA 1
ATOM 1222 C C . GLY A 1 173 ? -8.632 4.661 11.448 1.00 91.06 173 GLY A C 1
ATOM 1223 O O . GLY A 1 173 ? -8.277 5.460 12.310 1.00 91.06 173 GLY A O 1
ATOM 1224 N N . ASP A 1 174 ? -9.668 3.838 11.624 1.00 90.12 174 ASP A N 1
ATOM 1225 C CA . ASP A 1 174 ? -10.475 3.856 12.843 1.00 90.12 174 ASP A CA 1
ATOM 1226 C C . ASP A 1 174 ? -9.660 3.393 14.062 1.00 90.12 174 ASP A C 1
ATOM 1228 O O . ASP A 1 174 ? -8.867 2.445 13.951 1.00 90.12 174 ASP A O 1
ATOM 1232 N N . PRO A 1 175 ? -9.848 4.028 15.234 1.00 90.62 175 PRO A N 1
ATOM 1233 C CA . PRO A 1 175 ? -9.264 3.541 16.471 1.00 90.62 175 PRO A CA 1
ATOM 1234 C C . PRO A 1 175 ? -9.900 2.200 16.850 1.00 90.62 175 PRO A C 1
ATOM 1236 O O . PRO A 1 175 ? -11.113 2.020 16.741 1.00 90.62 175 PRO A O 1
ATOM 1239 N N . VAL A 1 176 ? -9.088 1.269 17.341 1.00 87.50 176 VAL A N 1
ATOM 1240 C CA . VAL A 1 176 ? -9.540 -0.030 17.846 1.00 87.50 176 VAL A CA 1
ATOM 1241 C C . VAL A 1 176 ? -9.283 -0.127 19.339 1.00 87.50 176 VAL A C 1
ATOM 1243 O O . VAL A 1 176 ? -8.272 0.370 19.849 1.00 87.50 176 VAL A O 1
ATOM 1246 N N . SER A 1 177 ? -10.203 -0.761 20.064 1.00 76.94 177 SER A N 1
ATOM 1247 C CA . SER A 1 177 ? -10.029 -0.947 21.501 1.00 76.94 177 SER A CA 1
ATOM 1248 C C . SER A 1 177 ? -9.030 -2.071 21.768 1.00 76.94 177 SER A C 1
ATOM 1250 O O . SER A 1 177 ? -8.969 -3.067 21.041 1.00 76.94 177 SER A O 1
ATOM 1252 N N . ALA A 1 178 ? -8.257 -1.938 22.849 1.00 57.03 178 ALA A N 1
ATOM 1253 C CA . ALA A 1 178 ? -7.365 -2.992 23.318 1.00 57.03 178 ALA A CA 1
ATOM 1254 C C . ALA A 1 178 ? -8.183 -4.260 23.642 1.00 57.03 178 ALA A C 1
ATOM 1256 O O . ALA A 1 178 ? -8.857 -4.330 24.669 1.00 57.03 178 ALA A O 1
ATOM 1257 N N . GLY A 1 179 ? -8.158 -5.237 22.734 1.00 54.69 179 GLY A N 1
ATOM 1258 C CA . GLY A 1 179 ? -8.934 -6.479 22.822 1.00 54.69 179 GLY A CA 1
ATOM 1259 C C . GLY A 1 179 ? -9.434 -7.004 21.473 1.00 54.69 179 GLY A C 1
ATOM 1260 O O . GLY A 1 179 ? -9.660 -8.200 21.353 1.00 54.69 179 GLY A O 1
ATOM 1261 N N . GLU A 1 180 ? -9.537 -6.150 20.450 1.00 57.66 180 GLU A N 1
ATOM 1262 C CA . GLU A 1 180 ? -10.016 -6.547 19.111 1.00 57.66 180 GLU A CA 1
ATOM 1263 C C . GLU A 1 180 ? -8.919 -7.130 18.198 1.00 57.66 180 GLU A C 1
ATOM 1265 O O . GLU A 1 180 ? -9.243 -7.708 17.169 1.00 57.66 180 GLU A O 1
ATOM 1270 N N . GLY A 1 181 ? -7.637 -7.021 18.573 1.00 48.53 181 GLY A N 1
ATOM 1271 C CA . GLY A 1 181 ? -6.495 -7.515 17.779 1.00 48.53 181 GLY A CA 1
ATOM 1272 C C . GLY A 1 181 ? -5.532 -8.442 18.531 1.00 48.53 181 GLY A C 1
ATOM 1273 O O . GLY A 1 181 ? -4.444 -8.725 18.044 1.00 48.53 181 GLY A O 1
ATOM 1274 N N . ALA A 1 182 ? -5.891 -8.886 19.740 1.00 43.31 182 ALA A N 1
ATOM 1275 C CA . ALA A 1 182 ? -5.005 -9.659 20.616 1.00 43.31 182 ALA A CA 1
ATOM 1276 C C . ALA A 1 182 ? -5.691 -10.911 21.177 1.00 43.31 182 ALA A C 1
ATOM 1278 O O . ALA A 1 182 ? -5.660 -11.163 22.380 1.00 43.31 182 ALA A O 1
ATOM 1279 N N . THR A 1 183 ? -6.307 -11.714 20.315 1.00 40.91 183 THR A N 1
ATOM 1280 C CA . THR A 1 183 ? -6.612 -13.108 20.644 1.00 40.91 183 THR A CA 1
ATOM 1281 C C . THR A 1 183 ? -6.149 -13.998 19.500 1.00 40.91 183 THR A C 1
ATOM 1283 O O . THR A 1 183 ? -6.516 -13.776 18.353 1.00 40.91 183 THR A O 1
ATOM 1286 N N . ASP A 1 184 ? -5.339 -14.991 19.870 1.00 45.81 184 ASP A N 1
ATOM 1287 C CA . ASP A 1 184 ? -4.967 -16.191 19.107 1.00 45.81 184 ASP A CA 1
ATOM 1288 C C . ASP A 1 184 ? -3.556 -16.228 18.506 1.00 45.81 184 ASP A C 1
ATOM 1290 O O . ASP A 1 184 ? -3.331 -16.519 17.335 1.00 45.81 184 ASP A O 1
ATOM 1294 N N . ALA A 1 185 ? -2.568 -16.092 19.393 1.00 45.50 185 ALA A N 1
ATOM 1295 C CA . ALA A 1 185 ? -1.273 -16.754 19.240 1.00 45.50 185 ALA A CA 1
ATOM 1296 C C . ALA A 1 185 ? -0.904 -17.548 20.507 1.00 45.50 185 ALA A C 1
ATOM 1298 O O . ALA A 1 185 ? 0.173 -17.369 21.062 1.00 45.50 185 ALA A O 1
ATOM 1299 N N . ALA A 1 186 ? -1.803 -18.413 20.995 1.00 42.19 186 ALA A N 1
ATOM 1300 C CA . ALA A 1 186 ? -1.446 -19.542 21.862 1.00 42.19 186 ALA A CA 1
ATOM 1301 C C . ALA A 1 186 ? -2.638 -20.489 22.091 1.00 42.19 186 ALA A C 1
ATOM 1303 O O . ALA A 1 186 ? -3.498 -20.211 22.920 1.00 42.19 186 ALA A O 1
ATOM 1304 N N . GLY A 1 187 ? -2.600 -21.671 21.468 1.00 31.52 187 GLY A N 1
ATOM 1305 C CA . GLY A 1 187 ? -3.129 -22.880 22.103 1.00 31.52 187 GLY A CA 1
ATOM 1306 C C . GLY A 1 187 ? -4.144 -23.700 21.311 1.00 31.52 187 GLY A C 1
ATOM 1307 O O . GLY A 1 187 ? -5.329 -23.413 21.326 1.00 31.52 187 GLY A O 1
ATOM 1308 N N . GLY A 1 188 ? -3.676 -24.848 20.816 1.00 28.52 188 GLY A N 1
ATOM 1309 C CA . GLY A 1 188 ? -4.384 -26.103 21.078 1.00 28.52 188 GLY A CA 1
ATOM 1310 C C . GLY A 1 188 ? -5.161 -26.715 19.920 1.00 28.52 188 GLY A C 1
ATOM 1311 O O . GLY A 1 188 ? -6.271 -26.314 19.605 1.00 28.52 188 GLY A O 1
ATOM 1312 N N . ALA A 1 189 ? -4.585 -27.785 19.376 1.00 37.62 189 ALA A N 1
ATOM 1313 C CA . ALA A 1 189 ? -5.269 -28.793 18.583 1.00 37.62 189 ALA A CA 1
ATOM 1314 C C . ALA A 1 189 ? -6.503 -29.380 19.301 1.00 37.62 189 ALA A C 1
ATOM 1316 O O . ALA A 1 189 ? -6.464 -29.631 20.506 1.00 37.62 189 ALA A O 1
ATOM 1317 N N . GLY A 1 190 ? -7.548 -29.684 18.530 1.00 28.83 190 GLY A N 1
ATOM 1318 C CA . GLY A 1 190 ? -8.703 -30.467 18.965 1.00 28.83 190 GLY A CA 1
ATOM 1319 C C . GLY A 1 190 ? -9.689 -30.673 17.817 1.00 28.83 190 GLY A C 1
ATOM 1320 O O . GLY A 1 190 ? -10.278 -29.721 17.325 1.00 28.83 190 GLY A O 1
ATOM 1321 N N . GLU A 1 191 ? -9.795 -31.917 17.365 1.00 30.78 191 GLU A N 1
ATOM 1322 C CA . GLU A 1 191 ? -10.521 -32.401 16.189 1.00 30.78 191 GLU A CA 1
ATOM 1323 C C . GLU A 1 191 ? -12.065 -32.385 16.287 1.00 30.78 191 GLU A C 1
ATOM 1325 O O . GLU A 1 191 ? -12.633 -32.569 17.357 1.00 30.78 191 GLU A O 1
ATOM 1330 N N . ALA A 1 192 ? -12.672 -32.331 15.090 1.00 34.38 192 ALA A N 1
ATOM 1331 C CA . ALA A 1 192 ? -13.822 -33.104 14.580 1.00 34.38 192 ALA A CA 1
ATOM 1332 C C . ALA A 1 192 ? -15.269 -32.911 15.103 1.00 34.38 192 ALA A C 1
ATOM 1334 O O . ALA A 1 192 ? -15.554 -32.915 16.295 1.00 34.38 192 ALA A O 1
ATOM 1335 N N . GLY A 1 193 ? -16.194 -32.925 14.125 1.00 27.97 193 GLY A N 1
ATOM 1336 C CA . GLY A 1 193 ? -17.634 -33.221 14.255 1.00 27.97 193 GLY A CA 1
ATOM 1337 C C . GLY A 1 193 ? -18.520 -32.125 13.641 1.00 27.97 193 GLY A C 1
ATOM 1338 O O . GLY A 1 193 ? -18.802 -31.142 14.307 1.00 27.97 193 GLY A O 1
ATOM 1339 N N . GLU A 1 194 ? -18.783 -32.087 12.331 1.00 31.48 194 GLU A N 1
ATOM 1340 C CA . GLU A 1 194 ? -19.742 -32.892 11.538 1.00 31.48 194 GLU A CA 1
ATOM 1341 C C . GLU A 1 194 ? -21.216 -32.399 11.575 1.00 31.48 194 GLU A C 1
ATOM 1343 O O . GLU A 1 194 ? -21.938 -32.604 12.542 1.00 31.48 194 GLU A O 1
ATOM 1348 N N . SER A 1 195 ? -21.654 -31.885 10.411 1.00 33.84 195 SER A N 1
ATOM 1349 C CA . SER A 1 195 ? -22.986 -31.989 9.760 1.00 33.84 195 SER A CA 1
ATOM 1350 C C . SER A 1 195 ? -24.240 -31.237 10.261 1.00 33.84 195 SER A C 1
ATOM 1352 O O . SER A 1 195 ? -24.521 -31.149 11.451 1.00 33.84 195 SER A O 1
ATOM 1354 N N . GLY A 1 196 ? -25.051 -30.808 9.272 1.00 30.06 196 GLY A N 1
ATOM 1355 C CA . GLY A 1 196 ? -26.487 -30.479 9.369 1.00 30.06 196 GLY A CA 1
ATOM 1356 C C . GLY A 1 196 ? -26.809 -29.017 9.028 1.00 30.06 196 GLY A C 1
ATOM 1357 O O . GLY A 1 196 ? -26.826 -28.181 9.917 1.00 30.06 196 GLY A O 1
ATOM 1358 N N . GLU A 1 197 ? -26.839 -28.587 7.764 1.00 30.19 197 GLU A N 1
ATOM 1359 C CA . GLU A 1 197 ? -27.911 -28.745 6.756 1.00 30.19 197 GLU A CA 1
ATOM 1360 C C . GLU A 1 197 ? -29.204 -27.932 7.024 1.00 30.19 197 GLU A C 1
ATOM 1362 O O . GLU A 1 197 ? -29.807 -28.016 8.090 1.00 30.19 197 GLU A O 1
ATOM 1367 N N . ALA A 1 198 ? -29.634 -27.242 5.955 1.00 30.52 198 ALA A N 1
ATOM 1368 C CA . ALA A 1 198 ? -30.968 -26.724 5.618 1.00 30.52 198 ALA A CA 1
ATOM 1369 C C . ALA A 1 198 ? -31.373 -25.283 6.025 1.00 30.52 198 ALA A C 1
ATOM 1371 O O . ALA A 1 198 ? -31.917 -25.020 7.093 1.00 30.52 198 ALA A O 1
ATOM 1372 N N . ALA A 1 199 ? -31.261 -24.375 5.046 1.00 37.22 199 ALA A N 1
ATOM 1373 C CA . ALA A 1 199 ? -32.359 -23.468 4.672 1.00 37.22 199 ALA A CA 1
ATOM 1374 C C . ALA A 1 199 ? -33.413 -24.276 3.855 1.00 37.22 199 ALA A C 1
ATOM 1376 O O . ALA A 1 199 ? -33.062 -25.382 3.425 1.00 37.22 199 ALA A O 1
ATOM 1377 N N . PRO A 1 200 ? -34.655 -23.801 3.580 1.00 48.25 200 PRO A N 1
ATOM 1378 C CA . PRO A 1 200 ? -34.841 -22.666 2.661 1.00 48.25 200 PRO A CA 1
ATOM 1379 C C . PRO A 1 200 ? -36.138 -21.825 2.841 1.00 48.25 200 PRO A C 1
ATOM 1381 O O . PRO A 1 200 ? -36.968 -22.087 3.707 1.00 48.25 200 PRO A O 1
ATOM 1384 N N . GLU A 1 201 ? -36.287 -20.869 1.910 1.00 31.83 201 GLU A N 1
ATOM 1385 C CA . GLU A 1 201 ? -37.510 -20.177 1.449 1.00 31.83 201 GLU A CA 1
ATOM 1386 C C . GLU A 1 201 ? -38.109 -19.074 2.347 1.00 31.83 201 GLU A C 1
ATOM 1388 O O . GLU A 1 201 ? -38.110 -19.168 3.565 1.00 31.83 201 GLU A O 1
ATOM 1393 N N . ALA A 1 202 ? -38.804 -18.043 1.861 1.00 31.48 202 ALA A N 1
ATOM 1394 C CA . ALA A 1 202 ? -38.876 -17.273 0.615 1.00 31.48 202 ALA A CA 1
ATOM 1395 C C . ALA A 1 202 ? -40.044 -16.275 0.811 1.00 31.48 202 ALA A C 1
ATOM 1397 O O . ALA A 1 202 ? -41.031 -16.596 1.471 1.00 31.48 202 ALA A O 1
ATOM 1398 N N . GLY A 1 203 ? -39.975 -15.111 0.156 1.00 28.75 203 GLY A N 1
ATOM 1399 C CA . GLY A 1 203 ? -41.114 -14.209 -0.082 1.00 28.75 203 GLY A CA 1
ATOM 1400 C C . GLY A 1 203 ? -41.325 -13.145 1.006 1.00 28.75 203 GLY A C 1
ATOM 1401 O O . GLY A 1 203 ? -41.464 -13.455 2.176 1.00 28.75 203 GLY A O 1
ATOM 1402 N N . GLY A 1 204 ? -41.381 -11.844 0.734 1.00 27.05 204 GLY A N 1
ATOM 1403 C CA . GLY A 1 204 ? -41.609 -11.132 -0.516 1.00 27.05 204 GLY A CA 1
ATOM 1404 C C . GLY A 1 204 ? -42.768 -10.157 -0.319 1.00 27.05 204 GLY A C 1
ATOM 1405 O O . GLY A 1 204 ? -43.915 -10.599 -0.313 1.00 27.05 204 GLY A O 1
ATOM 1406 N N . ARG A 1 205 ? -42.473 -8.857 -0.180 1.00 33.09 205 ARG A N 1
ATOM 1407 C CA . ARG A 1 205 ? -43.241 -7.733 -0.757 1.00 33.09 205 ARG A CA 1
ATOM 1408 C C . ARG A 1 205 ? -42.705 -6.380 -0.285 1.00 33.09 205 ARG A C 1
ATOM 1410 O O . ARG A 1 205 ? -42.799 -6.048 0.890 1.00 33.09 205 ARG A O 1
ATOM 1417 N N . ASN A 1 206 ? -42.221 -5.608 -1.252 1.00 39.38 206 ASN A N 1
ATOM 1418 C CA . ASN A 1 206 ? -42.232 -4.149 -1.222 1.00 39.38 206 ASN A CA 1
ATOM 1419 C C . ASN A 1 206 ? -43.686 -3.667 -1.421 1.00 39.38 206 ASN A C 1
ATOM 1421 O O . ASN A 1 206 ? -44.489 -4.391 -2.027 1.00 39.38 206 ASN A O 1
ATOM 1425 N N . PRO A 1 207 ? -44.023 -2.456 -0.963 1.00 43.22 207 PRO A N 1
ATOM 1426 C CA . PRO A 1 207 ? -44.441 -1.469 -1.954 1.00 43.22 207 PRO A CA 1
ATOM 1427 C C . PRO A 1 207 ? -43.817 -0.087 -1.725 1.00 43.22 207 PRO A C 1
ATOM 1429 O O . PRO A 1 207 ? -43.696 0.388 -0.598 1.00 43.22 207 PRO A O 1
ATOM 1432 N N . GLU A 1 208 ? -43.462 0.541 -2.844 1.00 33.03 208 GLU A N 1
ATOM 1433 C CA . GLU A 1 208 ? -43.183 1.968 -2.982 1.00 33.03 208 GLU A CA 1
ATOM 1434 C C . GLU A 1 208 ? -44.331 2.842 -2.457 1.00 33.03 208 GLU A C 1
ATOM 1436 O O . GLU A 1 208 ? -45.509 2.546 -2.675 1.00 33.03 208 GLU A O 1
ATOM 1441 N N . ALA A 1 209 ? -43.958 3.972 -1.862 1.00 38.34 209 ALA A N 1
ATOM 1442 C CA . ALA A 1 209 ? -44.712 5.211 -1.961 1.00 38.34 209 ALA A CA 1
ATOM 1443 C C . ALA A 1 209 ? -43.708 6.372 -2.006 1.00 38.34 209 ALA A C 1
ATOM 1445 O O . ALA A 1 209 ? -43.082 6.714 -1.003 1.00 38.34 209 ALA A O 1
ATOM 1446 N N . ASP A 1 210 ? -43.525 6.893 -3.220 1.00 31.66 210 ASP A N 1
ATOM 1447 C CA . ASP A 1 210 ? -43.360 8.316 -3.525 1.00 31.66 210 ASP A CA 1
ATOM 1448 C C . ASP A 1 210 ? -44.027 9.199 -2.464 1.00 31.66 210 ASP A C 1
ATOM 1450 O O . ASP A 1 210 ? -45.191 8.952 -2.176 1.00 31.66 210 ASP A O 1
ATOM 1454 N N . GLU A 1 211 ? -43.337 10.228 -1.960 1.00 35.91 211 GLU A N 1
ATOM 1455 C CA . GLU A 1 211 ? -43.863 11.602 -1.915 1.00 35.91 211 GLU A CA 1
ATOM 1456 C C . GLU A 1 211 ? -42.703 12.611 -1.872 1.00 35.91 211 GLU A C 1
ATOM 1458 O O . GLU A 1 211 ? -41.767 12.519 -1.075 1.00 35.91 211 GLU A O 1
ATOM 1463 N N . ALA A 1 212 ? -42.784 13.573 -2.789 1.00 34.62 212 ALA A N 1
ATOM 1464 C CA . ALA A 1 212 ? -41.939 14.747 -2.892 1.00 34.62 212 ALA A CA 1
ATOM 1465 C C . ALA A 1 212 ? -42.155 15.701 -1.704 1.00 34.62 212 ALA A C 1
ATOM 1467 O O . ALA A 1 212 ? -43.278 15.881 -1.238 1.00 34.62 212 ALA A O 1
ATOM 1468 N N . HIS A 1 213 ? -41.091 16.378 -1.269 1.00 31.97 213 HIS A N 1
ATOM 1469 C CA . HIS A 1 213 ? -41.188 17.519 -0.363 1.00 31.97 213 HIS A CA 1
ATOM 1470 C C . HIS A 1 213 ? -40.521 18.734 -1.015 1.00 31.97 213 HIS A C 1
ATOM 1472 O O . HIS A 1 213 ? -39.303 18.764 -1.198 1.00 31.97 213 HIS A O 1
ATOM 1478 N N . GLU A 1 214 ? -41.349 19.699 -1.421 1.00 32.50 214 GLU A N 1
ATOM 1479 C CA . GLU A 1 214 ? -40.928 21.060 -1.753 1.00 32.50 214 GLU A CA 1
ATOM 1480 C C . GLU A 1 214 ? -40.679 21.882 -0.477 1.00 32.50 214 GLU A C 1
ATOM 1482 O O . GLU A 1 214 ? -41.145 21.549 0.610 1.00 32.50 214 GLU A O 1
ATOM 1487 N N . ALA A 1 215 ? -39.897 22.941 -0.680 1.00 34.59 215 ALA A N 1
ATOM 1488 C CA . ALA A 1 215 ? -39.280 23.863 0.263 1.00 34.59 215 ALA A CA 1
ATOM 1489 C C . ALA A 1 215 ? -40.180 24.455 1.360 1.00 34.59 215 ALA A C 1
ATOM 1491 O O . ALA A 1 215 ? -41.333 24.785 1.107 1.00 34.59 215 ALA A O 1
ATOM 1492 N N . ASP A 1 216 ? -39.563 24.776 2.503 1.00 30.30 216 ASP A N 1
ATOM 1493 C CA . ASP A 1 216 ? -39.700 26.122 3.067 1.00 30.30 216 ASP A CA 1
ATOM 1494 C C . ASP A 1 216 ? -38.483 26.504 3.928 1.00 30.30 216 ASP A C 1
ATOM 1496 O O . ASP A 1 216 ? -37.891 25.673 4.624 1.00 30.30 216 ASP A O 1
ATOM 1500 N N . GLU A 1 217 ? -38.096 27.772 3.821 1.00 33.97 217 GLU A N 1
ATOM 1501 C CA . GLU A 1 217 ? -37.034 28.412 4.590 1.00 33.97 217 GLU A CA 1
ATOM 1502 C C . GLU A 1 217 ? -37.584 28.858 5.950 1.00 33.97 217 GLU A C 1
ATOM 1504 O O . GLU A 1 217 ? -38.685 29.395 6.048 1.00 33.97 217 GLU A O 1
ATOM 1509 N N . ALA A 1 218 ? -36.788 28.710 7.007 1.00 35.06 218 ALA A N 1
ATOM 1510 C CA . ALA A 1 218 ? -37.004 29.441 8.249 1.00 35.06 218 ALA A CA 1
ATOM 1511 C C . ALA A 1 218 ? -35.657 29.759 8.910 1.00 35.06 218 ALA A C 1
ATOM 1513 O O . ALA A 1 218 ? -35.006 28.890 9.492 1.00 35.06 218 ALA A O 1
ATOM 1514 N N . GLU A 1 219 ? -35.252 31.025 8.816 1.00 31.52 219 GLU A N 1
ATOM 1515 C CA . GLU A 1 219 ? -34.372 31.660 9.795 1.00 31.52 219 GLU A CA 1
ATOM 1516 C C . GLU A 1 219 ? -35.153 31.899 11.101 1.00 31.52 219 GLU A C 1
ATOM 1518 O O . GLU A 1 219 ? -36.271 32.407 11.074 1.00 31.52 219 GLU A O 1
ATOM 1523 N N . GLU A 1 220 ? -34.599 31.514 12.250 1.00 35.34 220 GLU A N 1
ATOM 1524 C CA . GLU A 1 220 ? -33.940 32.424 13.203 1.00 35.34 220 GLU A CA 1
ATOM 1525 C C . GLU A 1 220 ? -33.699 31.744 14.568 1.00 35.34 220 GLU A C 1
ATOM 1527 O O . GLU A 1 220 ? -34.498 30.964 15.079 1.00 35.34 220 GLU A O 1
ATOM 1532 N N . ASP A 1 221 ? -32.560 32.138 15.137 1.00 32.78 221 ASP A N 1
ATOM 1533 C CA . ASP A 1 221 ? -32.191 32.249 16.549 1.00 32.78 221 ASP A CA 1
ATOM 1534 C C . ASP A 1 221 ? -32.108 31.029 17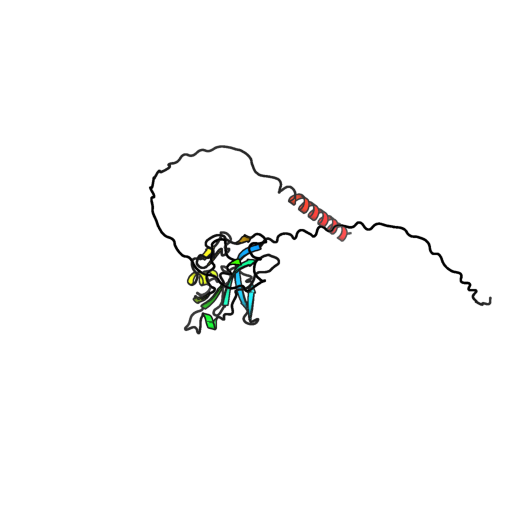.494 1.00 32.78 221 ASP A C 1
ATOM 1536 O O . ASP A 1 221 ? -33.075 30.501 18.031 1.00 32.78 221 ASP A O 1
ATOM 1540 N N . GLY A 1 222 ? -30.855 30.764 17.886 1.00 30.67 222 GLY A N 1
ATOM 1541 C CA . GLY A 1 222 ? -30.440 31.037 19.263 1.00 30.67 222 GLY A CA 1
ATOM 1542 C C . GLY A 1 222 ? -30.627 29.925 20.297 1.00 30.67 222 GLY A C 1
ATOM 1543 O O . GLY A 1 222 ? -31.691 29.776 20.886 1.00 30.67 222 GLY A O 1
ATOM 1544 N N . GLY A 1 223 ? -29.524 29.267 20.684 1.00 31.08 223 GLY A N 1
ATOM 1545 C CA . GLY A 1 223 ? -29.462 28.641 22.012 1.00 31.08 223 GLY A CA 1
ATOM 1546 C C . GLY A 1 223 ? -28.464 27.503 22.219 1.00 31.08 223 GLY A C 1
ATOM 1547 O O . GLY A 1 223 ? -28.837 26.343 22.194 1.00 31.08 223 GLY A O 1
ATOM 1548 N N . GLY A 1 224 ? -27.214 27.865 22.520 1.00 32.47 224 GLY A N 1
ATOM 1549 C CA . GLY A 1 224 ? -26.415 27.327 23.634 1.00 32.47 224 GLY A CA 1
ATOM 1550 C C . GLY A 1 224 ? -26.304 25.811 23.869 1.00 32.47 224 GLY A C 1
ATOM 1551 O O . GLY A 1 224 ? -27.200 25.186 24.424 1.00 32.47 224 GLY A O 1
ATOM 1552 N N . GLY A 1 225 ? -25.099 25.269 23.658 1.00 36.41 225 GLY A N 1
ATOM 1553 C CA . GLY A 1 225 ? -24.723 23.950 24.184 1.00 36.41 225 GLY A CA 1
ATOM 1554 C C . GLY A 1 225 ? -23.256 23.547 24.002 1.00 36.41 225 GLY A C 1
ATOM 1555 O O . GLY A 1 225 ? -22.957 22.362 23.944 1.00 36.41 225 GLY A O 1
ATOM 1556 N N . GLY A 1 226 ? -22.330 24.503 23.863 1.00 37.34 226 GLY A N 1
ATOM 1557 C CA . GLY A 1 226 ? -20.898 24.213 23.753 1.00 37.34 226 GLY A CA 1
ATOM 1558 C C . GLY A 1 226 ? -20.270 23.983 25.127 1.00 37.34 226 GLY A C 1
ATOM 1559 O O . GLY A 1 226 ? -20.120 24.928 25.902 1.00 37.34 226 GLY A O 1
ATOM 1560 N N . SER A 1 227 ? -19.884 22.740 25.419 1.00 46.16 227 SER A N 1
ATOM 1561 C CA . SER A 1 227 ? -19.107 22.343 26.601 1.00 46.16 227 SER A CA 1
ATOM 1562 C C . SER A 1 227 ? -17.727 23.019 26.624 1.00 46.16 227 SER A C 1
ATOM 1564 O O . SER A 1 227 ? -16.716 22.464 26.200 1.00 46.16 227 SER A O 1
ATOM 1566 N N . LEU A 1 228 ? -17.678 24.246 27.141 1.00 49.22 228 LEU A N 1
ATOM 1567 C CA . LEU A 1 228 ? -16.467 25.024 27.395 1.00 49.22 228 LEU A CA 1
ATOM 1568 C C . LEU A 1 228 ? -15.835 24.607 28.733 1.00 49.22 228 LEU A C 1
ATOM 1570 O O . LEU A 1 228 ? -15.933 25.318 29.729 1.00 49.22 228 LEU A O 1
ATOM 1574 N N . ALA A 1 229 ? -15.168 23.452 28.756 1.00 50.31 229 ALA A N 1
ATOM 1575 C CA . ALA A 1 229 ? -14.314 23.039 29.881 1.00 50.31 229 ALA A CA 1
ATOM 1576 C C . ALA A 1 229 ? -12.867 22.683 29.470 1.00 50.31 229 ALA A C 1
ATOM 1578 O O . ALA A 1 229 ? -12.063 22.326 30.325 1.00 50.31 229 ALA A O 1
ATOM 1579 N N . GLY A 1 230 ? -12.502 22.819 28.186 1.00 47.16 230 GLY A N 1
ATOM 1580 C CA . GLY A 1 230 ? -11.180 22.412 27.676 1.00 47.16 230 GLY A CA 1
ATOM 1581 C C . GLY A 1 230 ? -10.158 23.529 27.416 1.00 47.16 230 GLY A C 1
ATOM 1582 O O . GLY A 1 230 ? -8.967 23.249 27.330 1.00 47.16 230 GLY A O 1
ATOM 1583 N N . ILE A 1 231 ? -10.569 24.800 27.300 1.00 52.78 231 ILE A N 1
ATOM 1584 C CA . ILE A 1 231 ? -9.689 25.854 26.738 1.00 52.78 231 ILE A CA 1
ATOM 1585 C C . ILE A 1 231 ? -8.976 26.701 27.818 1.00 52.78 231 ILE A C 1
ATOM 1587 O O . ILE A 1 231 ? -7.991 27.380 27.534 1.00 52.78 231 ILE A O 1
ATOM 1591 N N . ALA A 1 232 ? -9.363 26.602 29.094 1.00 50.19 232 ALA A N 1
ATOM 1592 C CA . ALA A 1 232 ? -8.728 27.384 30.166 1.00 50.19 232 ALA A CA 1
ATOM 1593 C C . ALA A 1 232 ? -7.381 26.812 30.676 1.00 50.19 232 ALA A C 1
ATOM 1595 O O . ALA A 1 232 ? -6.639 27.519 31.357 1.00 50.19 232 ALA A O 1
ATOM 1596 N N . GLY A 1 233 ? -7.027 25.562 30.341 1.00 48.56 233 GLY A N 1
ATOM 1597 C CA . GLY A 1 233 ? -5.789 24.917 30.812 1.00 48.56 233 GLY A CA 1
ATOM 1598 C C . GLY A 1 233 ? -4.536 25.228 29.978 1.00 48.56 233 GLY A C 1
ATOM 1599 O O . GLY A 1 233 ? -3.439 25.348 30.525 1.00 48.56 233 GLY A O 1
ATOM 1600 N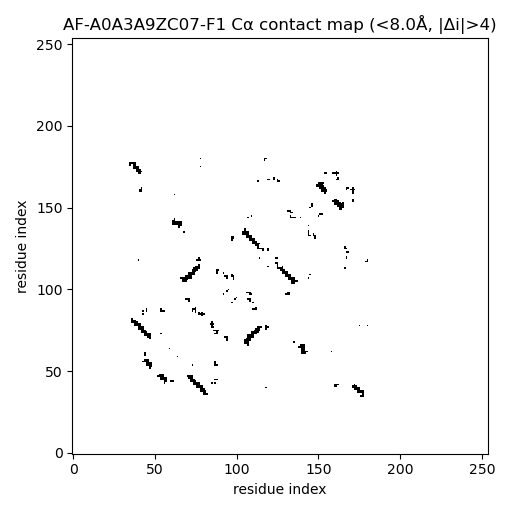 N . GLY A 1 234 ? -4.682 25.407 28.660 1.00 49.00 234 GLY A N 1
ATOM 1601 C CA . GLY A 1 234 ? -3.542 25.539 27.740 1.00 49.00 234 GLY A CA 1
ATOM 1602 C C . GLY A 1 234 ? -2.809 26.884 27.824 1.00 49.00 234 GLY A C 1
ATOM 1603 O O . GLY A 1 234 ? -1.580 26.938 27.769 1.00 49.00 234 GLY A O 1
ATOM 1604 N N . LEU A 1 235 ? -3.543 27.981 28.030 1.00 55.75 235 LEU A N 1
ATOM 1605 C CA . LEU A 1 235 ? -2.976 29.337 28.062 1.00 55.75 235 LEU A CA 1
ATOM 1606 C C . LEU A 1 235 ? -2.088 29.595 29.293 1.00 55.75 235 LEU A C 1
ATOM 1608 O O . LEU A 1 235 ? -1.094 30.318 29.197 1.00 55.75 235 LEU A O 1
ATOM 1612 N N . ALA A 1 236 ? -2.379 28.963 30.434 1.00 60.47 236 ALA A N 1
ATOM 1613 C CA . ALA A 1 236 ? -1.579 29.118 31.651 1.00 60.47 236 ALA A CA 1
ATOM 1614 C C . ALA A 1 236 ? -0.183 28.473 31.527 1.00 60.47 236 ALA A C 1
ATOM 1616 O O . ALA A 1 236 ? 0.806 29.036 32.003 1.00 60.47 236 ALA A O 1
ATOM 1617 N N . ALA A 1 237 ? -0.076 27.332 30.839 1.00 65.12 237 ALA A N 1
ATOM 1618 C CA . ALA A 1 237 ? 1.193 26.629 30.650 1.00 65.12 237 ALA A CA 1
ATOM 1619 C C . ALA A 1 237 ? 2.165 27.414 29.750 1.00 65.12 237 ALA A C 1
ATOM 1621 O O . ALA A 1 237 ? 3.353 27.529 30.064 1.00 65.12 237 ALA A O 1
ATOM 1622 N N . VAL A 1 238 ? 1.660 28.029 28.675 1.00 74.31 238 VAL A N 1
ATOM 1623 C CA . VAL A 1 238 ? 2.477 28.830 27.745 1.00 74.31 238 VAL A CA 1
ATOM 1624 C C . VAL A 1 238 ? 3.040 30.080 28.432 1.00 74.31 238 VAL A C 1
ATOM 1626 O O . VAL A 1 238 ? 4.220 30.401 28.271 1.00 74.31 238 VAL A O 1
ATOM 1629 N N . LEU A 1 239 ? 2.240 30.753 29.267 1.00 78.31 239 LEU A N 1
ATOM 1630 C CA . LEU A 1 239 ? 2.692 31.937 30.007 1.00 78.31 239 LEU A CA 1
ATOM 1631 C C . LEU A 1 239 ? 3.765 31.599 31.055 1.00 78.31 239 LEU A C 1
ATOM 1633 O O . LEU A 1 239 ? 4.736 32.348 31.205 1.00 78.31 239 LEU A O 1
ATOM 1637 N N . LEU A 1 240 ? 3.648 30.455 31.738 1.00 76.69 240 LEU A N 1
ATOM 1638 C CA . LEU A 1 240 ? 4.650 30.006 32.711 1.00 76.69 240 LEU A CA 1
ATOM 1639 C C . LEU A 1 240 ? 5.990 29.653 32.045 1.00 76.69 240 LEU A C 1
ATOM 1641 O O . LEU A 1 240 ? 7.049 30.028 32.558 1.00 76.69 240 LEU A O 1
ATOM 1645 N N . LEU A 1 241 ? 5.963 29.000 30.880 1.00 80.56 241 LEU A N 1
ATOM 1646 C CA . LEU A 1 241 ? 7.178 28.660 30.132 1.00 80.56 241 LEU A CA 1
ATOM 1647 C C . LEU A 1 241 ? 7.889 29.909 29.584 1.00 80.56 241 LEU A C 1
ATOM 1649 O O . LEU A 1 241 ? 9.116 30.015 29.690 1.00 80.56 241 LEU A O 1
ATOM 1653 N N . ALA A 1 242 ? 7.138 30.897 29.089 1.00 78.31 242 ALA A N 1
ATOM 1654 C CA . ALA A 1 242 ? 7.697 32.172 28.635 1.00 78.31 242 ALA A CA 1
ATOM 1655 C C . ALA A 1 242 ? 8.359 32.961 29.784 1.00 78.31 242 ALA A C 1
ATOM 1657 O O . ALA A 1 242 ? 9.466 33.493 29.631 1.00 78.31 242 ALA A O 1
ATOM 1658 N N . ALA A 1 243 ? 7.734 32.984 30.967 1.00 81.50 243 ALA A N 1
ATOM 1659 C CA . ALA A 1 243 ? 8.299 33.629 32.153 1.00 81.50 243 ALA A CA 1
ATOM 1660 C C . ALA A 1 243 ? 9.597 32.942 32.624 1.00 81.50 243 ALA A C 1
ATOM 1662 O O . ALA A 1 243 ? 10.588 33.618 32.927 1.00 81.50 243 ALA A O 1
ATOM 1663 N N . ALA A 1 244 ? 9.636 31.605 32.625 1.00 79.94 244 ALA A N 1
ATOM 1664 C CA . ALA A 1 244 ? 10.826 30.839 32.996 1.00 79.94 244 ALA A CA 1
ATOM 1665 C C . ALA A 1 244 ? 12.003 31.088 32.032 1.00 79.94 244 ALA A C 1
ATOM 1667 O O . ALA A 1 244 ? 13.146 31.262 32.475 1.00 79.94 244 ALA A O 1
ATOM 1668 N N . ALA A 1 245 ? 11.732 31.180 30.726 1.00 80.12 245 ALA A N 1
ATOM 1669 C CA . ALA A 1 245 ? 12.741 31.494 29.714 1.00 80.12 245 ALA A CA 1
ATOM 1670 C C . ALA A 1 245 ? 13.350 32.896 29.916 1.00 80.12 245 ALA A C 1
ATOM 1672 O O . ALA A 1 245 ? 14.576 33.053 29.882 1.00 80.12 245 ALA A O 1
ATOM 1673 N N . LEU A 1 246 ? 12.524 33.903 30.225 1.00 81.44 246 LEU A N 1
ATOM 1674 C CA . LEU A 1 246 ? 12.979 35.274 30.493 1.00 81.44 246 LEU A CA 1
ATOM 1675 C C . LEU A 1 246 ? 13.847 35.379 31.756 1.00 81.44 246 LEU A C 1
ATOM 1677 O O . LEU A 1 246 ? 14.871 36.072 31.755 1.00 81.44 246 LEU A O 1
ATOM 1681 N N . VAL A 1 247 ? 13.491 34.666 32.828 1.00 80.06 247 VAL A N 1
ATOM 1682 C CA . VAL A 1 247 ? 14.297 34.628 34.062 1.00 80.06 247 VAL A CA 1
ATOM 1683 C C . VAL A 1 247 ? 15.644 33.946 33.813 1.00 80.06 247 VAL A C 1
ATOM 1685 O O . VAL A 1 247 ? 16.682 34.441 34.266 1.00 80.06 247 VAL A O 1
ATOM 1688 N N . ARG A 1 248 ? 15.660 32.848 33.045 1.00 79.69 248 ARG A N 1
ATOM 1689 C CA . ARG A 1 248 ? 16.894 32.125 32.699 1.00 79.69 248 ARG A CA 1
ATOM 1690 C C . ARG A 1 248 ? 17.824 32.969 31.825 1.00 79.69 248 ARG A C 1
ATOM 1692 O O . ARG A 1 248 ? 19.032 32.961 32.053 1.00 79.69 248 ARG A O 1
ATOM 1699 N N . ALA A 1 249 ? 17.278 33.749 30.891 1.00 76.44 249 ALA A N 1
ATOM 1700 C CA . ALA A 1 249 ? 18.050 34.668 30.056 1.00 76.44 249 ALA A CA 1
ATOM 1701 C C . ALA A 1 249 ? 18.671 35.823 30.864 1.00 76.44 249 ALA A C 1
ATOM 1703 O O . ALA A 1 249 ? 19.833 36.169 30.651 1.00 76.44 249 ALA A O 1
ATOM 1704 N N . ARG A 1 250 ? 17.943 36.387 31.840 1.00 76.38 250 ARG A N 1
ATOM 1705 C CA . ARG A 1 250 ? 18.466 37.457 32.713 1.00 76.38 250 ARG A CA 1
ATOM 1706 C C . ARG A 1 250 ? 19.572 36.982 33.652 1.00 76.38 250 ARG A C 1
ATOM 1708 O O . ARG A 1 250 ? 20.513 37.733 33.885 1.00 76.38 250 ARG A O 1
ATOM 1715 N N . ARG A 1 251 ? 19.490 35.747 34.156 1.00 73.69 251 ARG A N 1
ATOM 1716 C CA . ARG A 1 251 ? 20.540 35.154 35.007 1.00 73.69 251 ARG A CA 1
ATOM 1717 C C . ARG A 1 251 ? 21.820 34.801 34.253 1.00 73.69 251 ARG A C 1
ATOM 1719 O O . ARG A 1 251 ? 22.847 34.671 34.891 1.00 73.69 251 ARG A O 1
ATOM 1726 N N . ARG A 1 252 ? 21.766 34.641 32.927 1.00 70.81 252 ARG A N 1
ATOM 1727 C CA . ARG A 1 252 ? 22.955 34.395 32.089 1.00 70.81 252 ARG A CA 1
ATOM 1728 C C . ARG A 1 252 ? 23.673 35.671 31.641 1.00 70.81 252 ARG A C 1
ATOM 1730 O O . ARG A 1 252 ? 24.764 35.579 31.098 1.00 70.81 252 ARG A O 1
ATOM 1737 N N . ARG A 1 253 ? 23.043 36.839 31.804 1.00 64.06 253 ARG A N 1
ATOM 1738 C CA . ARG A 1 253 ? 23.613 38.151 31.442 1.00 64.06 253 ARG A CA 1
ATOM 1739 C C . ARG A 1 253 ? 24.158 38.935 32.642 1.00 64.06 253 ARG A C 1
ATOM 1741 O O . ARG A 1 253 ? 24.628 40.051 32.452 1.00 64.06 253 ARG A O 1
ATOM 1748 N N . ARG A 1 254 ? 24.044 38.389 33.851 1.00 51.34 254 ARG A N 1
ATOM 1749 C CA . ARG A 1 254 ? 24.727 38.868 35.057 1.00 51.34 254 ARG A CA 1
ATOM 1750 C C . ARG A 1 254 ? 25.817 37.872 35.400 1.00 51.34 254 ARG A C 1
ATOM 1752 O O . ARG A 1 254 ? 26.861 38.334 35.892 1.00 51.34 254 ARG A O 1
#

Mean predicted aligned error: 19.12 Å

Radius of gyration: 34.41 Å; Cα contacts (8 Å, |Δi|>4): 317; chains: 1; bounding box: 108×72×101 Å

Sequence (254 aa):
MRRRTARRGRAVAPLCLAALLAGAPAALGAAPAGAAETAYRYWSFWTWDEAAGSWEYASLGPGSLRPGDGDLLGFRFGISAESAGTEPPRGSASFGEICGASDGGERVAFVLDFGTAADAPAGETPPRERTACAPLDGGASAAEALAEVAAPLRYDAGALLCAIAGYPAEGCGDPVSAGEGATDAAGGAGEAGESGEAAPEAGGRNPEADEAHEADEAEEDGGGGGSLAGIAGGLAAVLLLAAAALVRARRRRR

Nearest PDB structures (foldseek):
  8tny-assembly1_A  TM=5.095E-01  e=3.363E+00  Homo sapiens
  4lp7-assembly2_B  TM=2.727E-01  e=9.930E+00  human metapneumovirus

Secondary structure (DSSP, 8-state):
----------------------PPP-------------EEEEEEEEEEETTTTEEEE-SS-TTT--PPTT-EEEEEEEEEETTT-PPPPSS---HHHHH-S-SSS-EEEEEEE---TTTSPTT--PPPPEEEEEE--TT--HHHHHHHHHPPPEE-TT--EEEBTTBSSS-SSEEE-TTSS---SS-------------------------------------------SSTTHHHHHHHHHHHHHHHHHHT--

Organism: NCBI:txid1141874

InterPro domains:
  IPR047703 SCO2322-like domain [NF040672] (36-177)
  IPR047703 SCO2322-like domain [PF28005] (36-176)

Foldseek 3Di:
DDDDDDDDDDDDDDDDDDDDDDDDPPPPDPPPPPDFFWKWWAKWKWWADPVVRDIDGDPDDQQPDQDWAQTEIEIATFIDTPVVDDDTADDDDGSCRAPNDDPDAGKYKYWYHQDQPLSADPPDGTDHIDMHIFGHDVRGTSVRRQCRPWDDWDADPVRGTQDTNCPPVDDHTDIDTDPSRDDDPDDDDDDDDDDDDDDDDDDDDDDDDDDDDDDDDDDDDDDDDDPPPPPPPPVVVVVVVVVVVVVVVVVVVD

Solvent-accessible surface area (backbone atoms only — not comparable to full-atom values): 16829 Å² total; per-residue (Å²): 141,86,87,82,89,82,89,84,88,84,88,82,87,85,84,92,83,82,92,74,91,74,85,76,80,81,73,78,72,75,69,76,76,72,76,76,59,70,20,31,36,38,58,45,55,31,36,57,40,77,91,79,70,43,76,39,80,46,92,56,56,49,76,70,35,62,71,55,67,63,35,41,38,31,34,21,31,33,68,31,34,81,88,75,48,78,77,70,50,76,80,87,84,51,34,61,79,60,51,48,83,76,98,68,80,42,31,34,22,38,40,42,24,48,42,46,73,61,45,37,60,92,93,54,76,50,58,77,67,47,71,45,60,25,68,41,60,95,84,42,25,44,42,59,33,42,47,82,75,35,51,53,70,39,63,52,98,84,68,47,60,31,19,53,54,51,43,52,84,63,76,64,54,47,78,44,65,81,69,68,75,76,81,87,91,80,86,82,91,81,83,90,85,86,89,84,86,81,85,84,90,81,89,89,80,87,80,90,76,90,80,90,82,81,87,83,90,80,91,82,81,89,81,88,86,79,86,83,82,73,72,79,65,60,62,57,55,57,55,52,54,52,53,51,52,52,54,55,55,55,65,73,75,109